Protein AF-A0A815PZ38-F1 (afdb_monomer_lite)

Foldseek 3Di:
DDLLVLLVQLLVCLVVVHDLVVSQVVQCVVPPPNGDDSVVSVVSSVVSVVPDDDSDDPDDDDDDPPQLDPVLLVLLVVVCVVPVPDDLVNVVVVDVDDSVSSVCSCCPVVVHDDDDDDDDPDDDDPVLVVVLVVLVVVVVVCVVVVVDDLLSLLLSCLVNVHDLVVSQVVQCVVQPPNGDDSVVSVVSSVVSVVPDPDPDDDDDPDDPPPQPDPVNLVVLVVVCVVPVPDDLVNVCVVRVDDSVNSVCSCCVVVVHDDDDDDDDPDDDDPVRVVVVVVVVVVVVVCPVVPVDDPVVDDDDDDDDDDDD

Radius of gyration: 54.09 Å; chains: 1; bounding box: 111×64×148 Å

Sequence (308 aa):
MSTENFRFYIKVRTALNIQARIIYDELYSVYGDQAPSLKAVERWSKLYREGREEIEDKTRPGRPITETTSENIEQIVLLINDNPYLTIEQLEDQTDLSHGIIHQIITDHLNLRKITARYVPKDLADFQRTERVRICKENLARFQQGTWRLCDIITVRTALNIQARIIHDELYSVYGDQAPSLRTVERWSKLFREGREKIEDKTRPGRPITETTSENIEQIGLLINDSPYLTIEQLEDQTDLSHGTIHRIITDHLNLRKITARYVTKDLTDFQRTERVRMCKEDLAKFQPGTWRLCDIITGEELWFFRG

Secondary structure (DSSP, 8-state):
--HHHHHHHHHHHHHTT--HHHHHHHHHHHHGGGSPPHHHHHHHHHHHHTT----SPPPPP----TT--HHHHHHHHHHHHH-TT--HHHHHHHSS--HHHHHHIIIIIS-----PPPP-S-PPPHHHHHHHHHHHHHHHHHHHTT---HHHHHHHHHHTT--HHHHHHHHHHHHGGGSPPHHHHHHHHHHHHTT----SPP----S--SS--HHHHHHHHHHHHH-TT--HHHHHHHH---HHHHHHIIIIIS-----PPPP-S----HHHHHHHHHHHHHHHHHHTTTSS-GGG------------

InterPro domains:
  IPR052709 Transposase-Methyltransferase Hybrid [PTHR46060] (154-306)

Structure (mmCIF, N/CA/C/O backbone):
data_AF-A0A815PZ38-F1
#
_entry.id   AF-A0A815PZ38-F1
#
loop_
_atom_site.group_PDB
_atom_site.id
_atom_site.type_symbol
_atom_site.label_atom_id
_atom_site.label_alt_id
_atom_site.label_comp_id
_atom_site.label_asym_id
_atom_site.label_entity_id
_atom_site.label_seq_id
_atom_site.pdbx_PDB_ins_code
_atom_site.Cartn_x
_atom_site.Cartn_y
_atom_site.Cartn_z
_atom_site.occupancy
_atom_site.B_iso_or_equiv
_atom_site.auth_seq_id
_atom_site.auth_comp_id
_atom_site.auth_asym_id
_atom_site.auth_atom_id
_atom_site.pdbx_PDB_model_num
ATOM 1 N N . MET A 1 1 ? 13.569 -0.790 -74.274 1.00 54.91 1 MET A N 1
ATOM 2 C CA . MET A 1 1 ? 13.056 -2.173 -74.119 1.00 54.91 1 MET A CA 1
ATOM 3 C C . MET A 1 1 ? 14.029 -2.949 -73.245 1.00 54.91 1 MET A C 1
ATOM 5 O O . MET A 1 1 ? 15.223 -2.760 -73.435 1.00 54.91 1 MET A O 1
ATOM 9 N N . SER A 1 2 ? 13.550 -3.761 -72.293 1.00 65.19 2 SER A N 1
ATOM 10 C CA . SER A 1 2 ? 14.433 -4.571 -71.433 1.00 65.19 2 SER A CA 1
ATOM 11 C C . SER A 1 2 ? 15.132 -5.658 -72.257 1.00 65.19 2 SER A C 1
ATOM 13 O O . SER A 1 2 ? 14.533 -6.238 -73.167 1.00 65.19 2 SER A O 1
ATOM 15 N N . THR A 1 3 ? 16.390 -5.952 -71.930 1.00 70.81 3 THR A N 1
ATOM 16 C CA . THR A 1 3 ? 17.161 -7.079 -72.481 1.00 70.81 3 THR A CA 1
ATOM 17 C C . THR A 1 3 ? 16.457 -8.423 -72.264 1.00 70.81 3 THR A C 1
ATOM 19 O O . THR A 1 3 ? 16.643 -9.349 -73.056 1.00 70.81 3 THR A O 1
ATOM 22 N N . GLU A 1 4 ? 15.592 -8.518 -71.256 1.00 75.56 4 GLU A N 1
ATOM 23 C CA . GLU A 1 4 ? 14.749 -9.681 -70.960 1.00 75.56 4 GLU A CA 1
ATOM 24 C C . GLU A 1 4 ? 13.725 -9.961 -72.067 1.00 75.56 4 GLU A C 1
ATOM 26 O O . GLU A 1 4 ? 13.503 -11.120 -72.416 1.00 75.56 4 GLU A O 1
ATOM 31 N N . ASN A 1 5 ? 13.174 -8.921 -72.707 1.00 84.00 5 ASN A N 1
ATOM 32 C CA . ASN A 1 5 ? 12.178 -9.088 -73.771 1.00 84.00 5 ASN A CA 1
ATOM 33 C C . ASN A 1 5 ? 12.788 -9.744 -75.016 1.00 84.00 5 ASN A C 1
ATOM 35 O O . ASN A 1 5 ? 12.172 -10.615 -75.631 1.00 84.00 5 ASN A O 1
ATOM 39 N N . PHE A 1 6 ? 14.025 -9.377 -75.367 1.00 88.50 6 PHE A N 1
ATOM 40 C CA . PHE A 1 6 ? 14.737 -10.029 -76.465 1.00 88.50 6 PHE A CA 1
ATOM 41 C C . PHE A 1 6 ? 15.062 -11.485 -76.136 1.00 88.50 6 PHE A C 1
ATOM 43 O O . PHE A 1 6 ? 14.899 -12.361 -76.981 1.00 88.50 6 PHE A O 1
ATOM 50 N N . ARG A 1 7 ? 15.475 -11.774 -74.898 1.00 88.00 7 ARG A N 1
ATOM 51 C CA . ARG A 1 7 ? 15.789 -13.139 -74.454 1.00 88.00 7 ARG A CA 1
ATOM 52 C C . ARG A 1 7 ? 14.558 -14.040 -74.430 1.00 88.00 7 ARG A C 1
ATOM 54 O O . ARG A 1 7 ? 14.683 -15.206 -74.802 1.00 88.00 7 ARG A O 1
ATOM 61 N N . PHE A 1 8 ? 13.395 -13.510 -74.052 1.00 88.25 8 PHE A N 1
ATOM 62 C CA . PHE A 1 8 ? 12.116 -14.215 -74.147 1.00 88.25 8 PHE A CA 1
ATOM 63 C C . PHE A 1 8 ? 11.757 -14.527 -75.603 1.00 88.25 8 PHE A C 1
ATOM 65 O O . PHE A 1 8 ? 11.457 -15.673 -75.932 1.00 88.25 8 PHE A O 1
ATOM 72 N N . TYR A 1 9 ? 11.865 -13.541 -76.498 1.00 89.31 9 TYR A N 1
ATOM 73 C CA . TYR A 1 9 ? 11.601 -13.746 -77.924 1.00 89.31 9 TYR A CA 1
ATOM 74 C C . TYR A 1 9 ? 12.519 -14.815 -78.533 1.00 89.31 9 TYR A C 1
ATOM 76 O O . TYR A 1 9 ? 12.050 -15.732 -79.208 1.00 89.31 9 TYR A O 1
ATOM 84 N N . ILE A 1 10 ? 13.820 -14.754 -78.226 1.00 89.50 10 ILE A N 1
ATOM 85 C CA . ILE A 1 10 ? 14.800 -15.759 -78.657 1.00 89.50 10 ILE A CA 1
ATOM 86 C C . ILE A 1 10 ? 14.427 -17.144 -78.112 1.00 89.50 10 ILE A C 1
ATOM 88 O O . ILE A 1 10 ? 14.517 -18.118 -78.857 1.00 89.50 10 ILE A O 1
ATOM 92 N N . LYS A 1 11 ? 13.963 -17.250 -76.857 1.00 88.94 11 LYS A N 1
ATOM 93 C CA . LYS A 1 11 ? 13.519 -18.519 -76.249 1.00 88.94 11 LYS A CA 1
ATOM 94 C C . LYS A 1 11 ? 12.362 -19.138 -77.031 1.00 88.94 11 LYS A C 1
ATOM 96 O O . LYS A 1 11 ? 12.457 -20.290 -77.447 1.00 88.94 11 LYS A O 1
ATOM 101 N N . VAL A 1 12 ? 11.308 -18.359 -77.282 1.00 88.50 12 VAL A N 1
ATOM 102 C CA . VAL A 1 12 ? 10.113 -18.817 -78.012 1.00 88.50 12 VAL A CA 1
ATOM 103 C C . VAL A 1 12 ? 10.475 -19.248 -79.434 1.00 88.50 12 VAL A C 1
ATOM 105 O O . VAL A 1 12 ? 10.102 -20.335 -79.867 1.00 88.50 12 VAL A O 1
ATOM 108 N N . ARG A 1 13 ? 11.254 -18.438 -80.157 1.00 89.44 13 ARG A N 1
ATOM 109 C CA . ARG A 1 13 ? 11.639 -18.735 -81.545 1.00 89.44 13 ARG A CA 1
ATOM 110 C C . ARG A 1 13 ? 12.601 -19.920 -81.661 1.00 89.44 13 ARG A C 1
ATOM 112 O O . ARG A 1 13 ? 12.486 -20.702 -82.601 1.00 89.44 13 ARG A O 1
ATOM 119 N N . THR A 1 14 ? 13.491 -20.098 -80.685 1.00 88.94 14 THR A N 1
ATOM 120 C CA . THR A 1 14 ? 14.368 -21.278 -80.606 1.00 88.94 14 THR A CA 1
ATOM 121 C C . THR A 1 14 ? 13.563 -22.553 -80.347 1.00 88.94 14 THR A C 1
ATOM 123 O O . THR A 1 14 ? 13.847 -23.573 -80.967 1.00 88.94 14 THR A O 1
ATOM 126 N N . ALA A 1 15 ? 12.531 -22.500 -79.494 1.00 87.81 15 ALA A N 1
ATOM 127 C CA . ALA A 1 15 ? 11.636 -23.637 -79.248 1.00 87.81 15 ALA A CA 1
ATOM 128 C C . ALA A 1 15 ? 10.831 -24.044 -80.499 1.00 87.81 15 ALA A C 1
ATOM 130 O O . ALA A 1 15 ? 10.508 -25.216 -80.672 1.00 87.81 15 ALA A O 1
ATOM 131 N N . LEU A 1 16 ? 10.568 -23.097 -81.406 1.00 88.69 16 LEU A N 1
ATOM 132 C CA . LEU A 1 16 ? 9.964 -23.345 -82.722 1.00 88.69 16 LEU A CA 1
ATOM 133 C C . LEU A 1 16 ? 10.971 -23.848 -83.779 1.00 88.69 16 LEU A C 1
ATOM 135 O O . LEU A 1 16 ? 10.632 -23.915 -84.958 1.00 88.69 16 LEU A O 1
ATOM 139 N N . ASN A 1 17 ? 12.202 -24.199 -83.385 1.00 87.19 17 ASN A N 1
ATOM 140 C CA . ASN A 1 17 ? 13.286 -24.663 -84.263 1.00 87.19 17 ASN A CA 1
ATOM 141 C C . ASN A 1 17 ? 13.695 -23.670 -85.369 1.00 87.19 17 ASN A C 1
ATOM 143 O O . ASN A 1 17 ? 14.235 -24.065 -86.404 1.00 87.19 17 ASN A O 1
ATOM 147 N N . ILE A 1 18 ? 13.484 -22.369 -85.153 1.00 90.38 18 ILE A N 1
ATOM 148 C CA . ILE A 1 18 ? 13.927 -21.328 -86.086 1.00 90.38 18 ILE A CA 1
ATOM 149 C C . ILE A 1 18 ? 15.435 -21.101 -85.914 1.00 90.38 18 ILE A C 1
ATOM 151 O O . ILE A 1 18 ? 15.966 -21.075 -84.801 1.00 90.38 18 ILE A O 1
ATOM 155 N N . GLN A 1 19 ? 16.150 -20.936 -87.029 1.00 89.94 19 GLN A N 1
ATOM 156 C CA . GLN A 1 19 ? 17.592 -20.697 -87.008 1.00 89.94 19 GLN A CA 1
ATOM 157 C C . GLN A 1 19 ? 17.927 -19.336 -86.382 1.00 89.94 19 GLN A C 1
ATOM 159 O O . GLN A 1 19 ? 17.303 -18.327 -86.699 1.00 89.94 19 GLN A O 1
ATOM 164 N N . ALA A 1 20 ? 18.981 -19.290 -85.559 1.00 89.25 20 ALA A N 1
ATOM 165 C CA . ALA A 1 20 ? 19.405 -18.083 -84.838 1.00 89.25 20 ALA A CA 1
ATOM 166 C C . ALA A 1 20 ? 19.656 -16.869 -85.753 1.00 89.25 20 ALA A C 1
ATOM 168 O O . ALA A 1 20 ? 19.418 -15.735 -85.345 1.00 89.25 20 ALA A O 1
ATOM 169 N N . ARG A 1 21 ? 20.084 -17.106 -87.001 1.00 90.62 21 ARG A N 1
ATOM 170 C CA . ARG A 1 21 ? 20.258 -16.052 -88.003 1.00 90.62 21 ARG A CA 1
ATOM 171 C C . ARG A 1 21 ? 18.937 -15.378 -88.375 1.00 90.62 21 ARG A C 1
ATOM 173 O O . ARG A 1 21 ? 18.871 -14.158 -88.371 1.00 90.62 21 ARG A O 1
ATOM 180 N N . ILE A 1 22 ? 17.893 -16.170 -88.612 1.00 89.88 22 ILE A N 1
ATOM 181 C CA . ILE A 1 22 ? 16.553 -15.673 -88.944 1.00 89.88 22 ILE A CA 1
ATOM 182 C C . ILE A 1 22 ? 15.980 -14.895 -87.756 1.00 89.88 22 ILE A C 1
ATOM 184 O O . ILE A 1 22 ? 15.453 -13.807 -87.937 1.00 89.88 22 ILE A O 1
ATOM 188 N N . ILE A 1 23 ? 16.164 -15.400 -86.532 1.00 90.25 23 ILE A N 1
ATOM 189 C CA . ILE A 1 23 ? 15.736 -14.708 -85.303 1.00 90.25 23 ILE A CA 1
ATOM 190 C C . ILE A 1 23 ? 16.426 -13.340 -85.175 1.00 90.25 23 ILE A C 1
ATOM 192 O O . ILE A 1 23 ? 15.791 -12.361 -84.791 1.00 90.25 23 ILE A O 1
ATOM 196 N N . TYR A 1 24 ? 17.722 -13.260 -85.491 1.00 92.25 24 TYR A N 1
ATOM 197 C CA . TYR A 1 24 ? 18.454 -11.994 -85.512 1.00 92.25 24 TYR A CA 1
ATOM 198 C C . TYR A 1 24 ? 17.920 -11.045 -86.587 1.00 92.25 24 TYR A C 1
ATOM 200 O O . TYR A 1 24 ? 17.685 -9.884 -86.274 1.00 92.25 24 TYR A O 1
ATOM 208 N N . ASP A 1 25 ? 17.690 -11.524 -87.811 1.00 89.19 25 ASP A N 1
ATOM 209 C CA . ASP A 1 25 ? 17.173 -10.694 -88.903 1.00 89.19 25 ASP A CA 1
ATOM 210 C C . ASP A 1 25 ? 15.748 -10.180 -88.580 1.00 89.19 25 ASP A C 1
ATOM 212 O O . ASP A 1 25 ? 15.459 -9.003 -88.794 1.00 89.19 25 ASP A O 1
ATOM 216 N N . GLU A 1 26 ? 14.886 -11.003 -87.962 1.00 90.62 26 GLU A N 1
ATOM 217 C CA . GLU A 1 26 ? 13.566 -10.593 -87.445 1.00 90.62 26 GLU A CA 1
ATOM 218 C C . GLU A 1 26 ? 13.700 -9.487 -86.388 1.00 90.62 26 GLU A C 1
ATOM 220 O O . GLU A 1 26 ? 13.054 -8.442 -86.490 1.00 90.62 26 GLU A O 1
ATOM 225 N N . LEU A 1 27 ? 14.576 -9.673 -85.397 1.00 89.31 27 LEU A N 1
ATOM 226 C CA . LEU A 1 27 ? 14.810 -8.677 -84.351 1.00 89.31 27 LEU A CA 1
ATOM 227 C C . LEU A 1 27 ? 15.437 -7.389 -84.905 1.00 89.31 27 LEU A C 1
ATOM 229 O O . LEU A 1 27 ? 15.038 -6.299 -84.505 1.00 89.31 27 LEU A O 1
ATOM 233 N N . TYR A 1 28 ? 16.384 -7.488 -85.835 1.00 91.50 28 TYR A N 1
ATOM 234 C CA . TYR A 1 28 ? 17.050 -6.335 -86.438 1.00 91.50 28 TYR A CA 1
ATOM 235 C C . TYR A 1 28 ? 16.102 -5.550 -87.352 1.00 91.50 28 TYR A C 1
ATOM 237 O O . TYR A 1 28 ? 16.113 -4.324 -87.326 1.00 91.50 28 TYR A O 1
ATOM 245 N N . SER A 1 29 ? 15.215 -6.230 -88.087 1.00 90.38 29 SER A N 1
ATOM 246 C CA . SER A 1 29 ? 14.218 -5.572 -88.944 1.00 90.38 29 SER A CA 1
ATOM 247 C C . SER A 1 29 ? 13.236 -4.687 -88.167 1.00 90.38 29 SER A C 1
ATOM 249 O O . SER A 1 29 ? 12.791 -3.665 -88.683 1.00 90.38 29 SER A O 1
ATOM 251 N N . VAL A 1 30 ? 12.925 -5.056 -86.920 1.00 88.50 30 VAL A N 1
ATOM 252 C CA . VAL A 1 30 ? 11.983 -4.324 -86.060 1.00 88.50 30 VAL A CA 1
ATOM 253 C C . VAL A 1 30 ? 12.698 -3.303 -85.170 1.00 88.50 30 VAL A C 1
ATOM 255 O O . VAL A 1 30 ? 12.171 -2.216 -84.946 1.00 88.50 30 VAL A O 1
ATOM 258 N N . TYR A 1 31 ? 13.881 -3.638 -84.645 1.00 86.69 31 TYR A N 1
ATOM 259 C CA . TYR A 1 31 ? 14.541 -2.862 -83.585 1.00 86.69 31 TYR A CA 1
ATOM 260 C C . TYR A 1 31 ? 15.866 -2.201 -83.997 1.00 86.69 31 TYR A C 1
ATOM 262 O O . TYR A 1 31 ? 16.425 -1.439 -83.204 1.00 86.69 31 TYR A O 1
ATOM 270 N N . GLY A 1 32 ? 16.370 -2.457 -85.207 1.00 87.94 32 GLY A N 1
ATOM 271 C CA . GLY A 1 32 ? 17.604 -1.869 -85.735 1.00 87.94 32 GLY A CA 1
ATOM 272 C C . GLY A 1 32 ? 18.783 -2.019 -84.773 1.00 87.94 32 GLY A C 1
ATOM 273 O O . GLY A 1 32 ? 19.039 -3.099 -84.241 1.00 87.94 32 GLY A O 1
ATOM 274 N N . ASP A 1 33 ? 19.465 -0.912 -84.485 1.00 86.62 33 ASP A N 1
ATOM 275 C CA . ASP A 1 33 ? 20.659 -0.883 -83.626 1.00 86.62 33 ASP A CA 1
ATOM 276 C C . ASP A 1 33 ? 20.392 -1.224 -82.150 1.00 86.62 33 ASP A C 1
ATOM 278 O O . ASP A 1 33 ? 21.328 -1.450 -81.385 1.00 86.62 33 ASP A O 1
ATOM 282 N N . GLN A 1 34 ? 19.123 -1.280 -81.732 1.00 87.12 34 GLN A N 1
ATOM 283 C CA . GLN A 1 34 ? 18.737 -1.736 -80.393 1.00 87.12 34 GLN A CA 1
ATOM 284 C C . GLN A 1 34 ? 18.586 -3.262 -80.309 1.00 87.12 34 GLN A C 1
ATOM 286 O O . GLN A 1 34 ? 18.392 -3.798 -79.216 1.00 87.12 34 GLN A O 1
ATOM 291 N N . ALA A 1 35 ? 18.654 -3.974 -81.439 1.00 86.75 35 ALA A N 1
ATOM 292 C CA . ALA A 1 35 ? 18.593 -5.426 -81.461 1.00 86.75 35 ALA A CA 1
ATOM 293 C C . ALA A 1 35 ? 19.871 -6.050 -80.859 1.00 86.75 35 ALA A C 1
ATOM 295 O O . ALA A 1 35 ? 20.972 -5.510 -81.002 1.00 86.75 35 ALA A O 1
ATOM 296 N N . PRO A 1 36 ? 19.768 -7.224 -80.209 1.00 88.50 36 PRO A N 1
ATOM 297 C CA . PRO A 1 36 ? 20.945 -7.946 -79.750 1.00 88.50 36 PRO A CA 1
ATOM 298 C C . PRO A 1 36 ? 21.837 -8.335 -80.930 1.00 88.50 36 PRO A C 1
ATOM 300 O O . PRO A 1 36 ? 21.353 -8.687 -82.004 1.00 88.50 36 PRO A O 1
ATOM 303 N N . SER A 1 37 ? 23.152 -8.352 -80.710 1.00 91.94 37 SER A N 1
ATOM 304 C CA . SER A 1 37 ? 24.088 -8.827 -81.729 1.00 91.94 37 SER A CA 1
ATOM 305 C C . SER A 1 37 ? 23.810 -10.286 -82.104 1.00 91.94 37 SER A C 1
ATOM 307 O O . SER A 1 37 ? 23.405 -11.090 -81.260 1.00 91.94 37 SER A O 1
ATOM 309 N N . LEU A 1 38 ? 24.097 -10.660 -83.354 1.00 91.12 38 LEU A N 1
ATOM 310 C CA . LEU A 1 38 ? 23.941 -12.038 -83.832 1.00 91.12 38 LEU A CA 1
ATOM 311 C C . LEU A 1 38 ? 24.626 -13.054 -82.900 1.00 91.12 38 LEU A C 1
ATOM 313 O O . LEU A 1 38 ? 24.023 -14.057 -82.533 1.00 91.12 38 LEU A O 1
ATOM 317 N N . LYS A 1 39 ? 25.835 -12.739 -82.410 1.00 92.56 39 LYS A N 1
ATOM 318 C CA . LYS A 1 39 ? 26.559 -13.578 -81.436 1.00 92.56 39 LYS A CA 1
ATOM 319 C C . LYS A 1 39 ? 25.793 -13.771 -80.124 1.00 92.56 39 LYS A C 1
ATOM 321 O O . LYS A 1 39 ? 25.857 -14.844 -79.525 1.00 92.56 39 LYS A O 1
ATOM 326 N N . ALA A 1 40 ? 25.086 -12.745 -79.647 1.00 89.44 40 ALA A N 1
ATOM 327 C CA . ALA A 1 40 ? 24.241 -12.865 -78.464 1.00 89.44 40 ALA A CA 1
ATOM 328 C C . ALA A 1 40 ? 23.028 -13.765 -78.749 1.00 89.44 40 ALA A C 1
ATOM 330 O O . ALA A 1 40 ? 22.751 -14.660 -77.951 1.00 89.44 40 ALA A O 1
ATOM 331 N N . VAL A 1 41 ? 22.358 -13.588 -79.894 1.00 89.88 41 VAL A N 1
ATOM 332 C CA . VAL A 1 41 ? 21.224 -14.432 -80.317 1.00 89.88 41 VAL A CA 1
ATOM 333 C C . VAL A 1 41 ? 21.643 -15.898 -80.446 1.00 89.88 41 VAL A C 1
ATOM 335 O O . VAL A 1 41 ? 20.963 -16.778 -79.919 1.00 89.88 41 VAL A O 1
ATOM 338 N N . GLU A 1 42 ? 22.791 -16.175 -81.063 1.00 92.69 42 GLU A N 1
ATOM 339 C CA . GLU A 1 42 ? 23.359 -17.522 -81.190 1.00 92.69 42 GLU A CA 1
ATOM 340 C C . GLU A 1 42 ? 23.692 -18.142 -79.831 1.00 92.69 42 GLU A C 1
ATOM 342 O O . GLU A 1 42 ? 23.310 -19.285 -79.569 1.00 92.69 42 GLU A O 1
ATOM 347 N N . ARG A 1 43 ? 24.351 -17.385 -78.940 1.00 91.50 43 ARG A N 1
ATOM 348 C CA . ARG A 1 43 ? 24.681 -17.841 -77.582 1.00 91.50 43 ARG A CA 1
ATOM 349 C C . ARG A 1 43 ? 23.424 -18.220 -76.801 1.00 91.50 43 ARG A C 1
ATOM 351 O O . ARG A 1 43 ? 23.394 -19.286 -76.195 1.00 91.50 43 ARG A O 1
ATOM 358 N N . TRP A 1 44 ? 22.393 -17.378 -76.821 1.00 89.94 44 TRP A N 1
ATOM 359 C CA . TRP A 1 44 ? 21.134 -17.651 -76.122 1.00 89.94 44 TRP A CA 1
ATOM 360 C C . TRP A 1 44 ? 20.357 -18.810 -76.751 1.00 89.94 44 TRP A C 1
ATOM 362 O O . TRP A 1 44 ? 19.916 -19.700 -76.030 1.00 89.94 44 TRP A O 1
ATOM 372 N N . SER A 1 45 ? 20.280 -18.877 -78.082 1.00 89.75 45 SER A N 1
ATOM 373 C CA . SER A 1 45 ? 19.643 -19.996 -78.793 1.00 89.75 45 SER A CA 1
ATOM 374 C C . SER A 1 45 ? 20.338 -21.334 -78.512 1.00 89.75 45 SER A C 1
ATOM 376 O O . SER A 1 45 ? 19.685 -22.375 -78.460 1.00 89.75 45 SER A O 1
ATOM 378 N N . LYS A 1 46 ? 21.667 -21.327 -78.333 1.00 92.19 46 LYS A N 1
ATOM 379 C CA . LYS A 1 46 ? 22.436 -22.507 -77.915 1.00 92.19 46 LYS A CA 1
ATOM 380 C C . LYS A 1 46 ? 22.083 -22.915 -76.483 1.00 92.19 46 LYS A C 1
ATOM 382 O O . LYS A 1 46 ? 21.713 -24.062 -76.273 1.00 92.19 46 LYS A O 1
ATOM 387 N N . LEU A 1 47 ? 22.115 -21.972 -75.537 1.00 89.12 47 LEU A N 1
ATOM 388 C CA . LEU A 1 47 ? 21.770 -22.230 -74.133 1.00 89.12 47 LEU A CA 1
ATOM 389 C C . LEU A 1 47 ? 20.347 -22.789 -73.966 1.00 89.12 47 LEU A C 1
ATOM 391 O O . LEU A 1 47 ? 20.134 -23.679 -73.148 1.00 89.12 47 LEU A O 1
ATOM 395 N N . TYR A 1 48 ? 19.378 -22.298 -74.743 1.00 90.25 48 TYR A N 1
ATOM 396 C CA . TYR A 1 48 ? 18.002 -22.801 -74.705 1.00 90.25 48 TYR A CA 1
ATOM 397 C C . TYR A 1 48 ? 17.858 -24.195 -75.327 1.00 90.25 48 TYR A C 1
ATOM 399 O O . TYR A 1 48 ? 17.121 -25.020 -74.794 1.00 90.25 48 TYR A O 1
ATOM 407 N N . ARG A 1 49 ? 18.605 -24.505 -76.397 1.00 87.56 49 ARG A N 1
ATOM 408 C CA . ARG A 1 49 ? 18.690 -25.877 -76.934 1.00 87.56 49 ARG A CA 1
ATOM 409 C C . ARG A 1 49 ? 19.339 -26.855 -75.955 1.00 87.56 49 ARG A C 1
ATOM 411 O O . ARG A 1 49 ? 18.966 -28.018 -75.930 1.00 87.56 49 ARG A O 1
ATOM 418 N N . GLU A 1 50 ? 20.273 -26.375 -75.140 1.00 89.12 50 GLU A N 1
ATOM 419 C CA . GLU A 1 50 ? 20.920 -27.134 -74.061 1.00 89.12 50 GLU A CA 1
ATOM 420 C C . GLU A 1 50 ? 20.045 -27.246 -72.791 1.00 89.12 50 GLU A C 1
ATOM 422 O O . GLU A 1 50 ? 20.510 -27.744 -71.769 1.00 89.12 50 GLU A O 1
ATOM 427 N N . GLY A 1 51 ? 18.776 -26.812 -72.844 1.00 84.00 51 GLY A N 1
ATOM 428 C CA . GLY A 1 51 ? 17.787 -27.031 -71.782 1.00 84.00 51 GLY A CA 1
ATOM 429 C C . GLY A 1 51 ? 17.694 -25.923 -70.731 1.00 84.00 51 GLY A C 1
ATOM 430 O O . GLY A 1 51 ? 17.076 -26.119 -69.688 1.00 84.00 51 GLY A O 1
ATOM 431 N N . ARG A 1 52 ? 18.291 -24.747 -70.959 1.00 82.19 52 ARG A N 1
ATOM 432 C CA . ARG A 1 52 ? 18.116 -23.605 -70.050 1.00 82.19 52 ARG A CA 1
ATOM 433 C C . ARG A 1 52 ? 16.695 -23.037 -70.146 1.00 82.19 52 ARG A C 1
ATOM 435 O O . ARG A 1 52 ? 16.224 -22.755 -71.241 1.00 82.19 52 ARG A O 1
ATOM 442 N N . GLU A 1 53 ? 16.049 -22.754 -69.015 1.00 79.12 53 GLU A N 1
ATOM 443 C CA . GLU A 1 53 ? 14.716 -22.123 -69.004 1.00 79.12 53 GLU A CA 1
ATOM 444 C C . GLU A 1 53 ? 14.705 -20.666 -68.516 1.00 79.12 53 GLU A C 1
ATOM 446 O O . GLU A 1 53 ? 13.798 -19.906 -68.860 1.00 79.12 53 GLU A O 1
ATOM 451 N N . GLU A 1 54 ? 15.717 -20.252 -67.761 1.00 82.94 54 GLU A N 1
ATOM 452 C CA . GLU A 1 54 ? 15.825 -18.904 -67.195 1.00 82.94 54 GLU A CA 1
ATOM 453 C C . GLU A 1 54 ? 16.138 -17.841 -68.259 1.00 82.94 54 GLU A C 1
ATOM 455 O O . GLU A 1 54 ? 17.025 -18.019 -69.101 1.00 82.94 54 GLU A O 1
ATOM 460 N N . ILE A 1 55 ? 15.448 -16.702 -68.167 1.00 79.62 55 ILE A N 1
ATOM 461 C CA . ILE A 1 55 ? 15.625 -15.526 -69.038 1.00 79.62 55 ILE A CA 1
ATOM 462 C C . ILE A 1 55 ? 16.648 -14.542 -68.427 1.00 79.62 55 ILE A C 1
ATOM 464 O O . ILE A 1 55 ? 17.326 -13.799 -69.143 1.00 79.62 55 ILE A O 1
ATOM 468 N N . GLU A 1 56 ? 16.813 -14.565 -67.105 1.00 78.00 56 GLU A N 1
ATOM 469 C CA . GLU A 1 56 ? 17.738 -13.705 -66.358 1.00 78.00 56 GLU A CA 1
ATOM 470 C C . GLU A 1 56 ? 19.198 -14.172 -66.484 1.00 78.00 56 GLU A C 1
ATOM 472 O O . GLU A 1 56 ? 19.480 -15.256 -66.992 1.00 78.00 56 GLU A O 1
ATOM 477 N N . ASP A 1 57 ? 20.171 -13.347 -66.094 1.00 73.00 57 ASP A N 1
ATOM 478 C CA . ASP A 1 57 ? 21.568 -13.794 -65.996 1.00 73.00 57 ASP A CA 1
ATOM 479 C C . ASP A 1 57 ? 21.750 -14.651 -64.739 1.00 73.00 57 ASP A C 1
ATOM 481 O O . ASP A 1 57 ? 21.281 -14.284 -63.668 1.00 73.00 57 ASP A O 1
ATOM 485 N N . LYS A 1 58 ? 22.479 -15.773 -64.842 1.00 71.12 58 LYS A N 1
ATOM 486 C CA . LYS A 1 58 ? 22.896 -16.508 -63.639 1.00 71.12 58 LYS A CA 1
ATOM 487 C C . LYS A 1 58 ? 23.765 -15.603 -62.771 1.00 71.12 58 LYS A C 1
ATOM 489 O O . LYS A 1 58 ? 24.624 -14.892 -63.306 1.00 71.12 58 LYS A O 1
ATOM 494 N N . THR A 1 59 ? 23.590 -15.697 -61.453 1.00 71.56 59 THR A N 1
ATOM 495 C CA . THR A 1 59 ? 24.463 -15.044 -60.476 1.00 71.56 59 THR A CA 1
ATOM 496 C C . THR A 1 59 ? 25.908 -15.369 -60.820 1.00 71.56 59 THR A C 1
ATOM 498 O O . THR A 1 59 ? 26.312 -16.533 -60.858 1.00 71.56 59 THR A O 1
ATOM 501 N N . ARG A 1 60 ? 26.685 -14.337 -61.148 1.00 66.81 60 ARG A N 1
ATOM 502 C CA . ARG A 1 60 ? 28.107 -14.517 -61.425 1.00 66.81 60 ARG A CA 1
ATOM 503 C C . ARG A 1 60 ? 28.797 -14.734 -60.080 1.00 66.81 60 ARG A C 1
ATOM 505 O O . ARG A 1 60 ? 28.584 -13.909 -59.191 1.00 66.81 60 ARG A O 1
ATOM 512 N N . PRO A 1 61 ? 29.605 -15.793 -59.905 1.00 55.56 61 PRO A N 1
ATOM 513 C CA . PRO A 1 61 ? 30.440 -15.885 -58.720 1.00 55.56 61 PRO A CA 1
ATOM 514 C C . PRO A 1 61 ? 31.359 -14.659 -58.704 1.00 55.56 61 PRO A C 1
ATOM 516 O O . PRO A 1 61 ? 32.033 -14.364 -59.695 1.00 55.56 61 PRO A O 1
ATOM 519 N N . GLY A 1 62 ? 31.305 -13.898 -57.611 1.00 58.38 62 GLY A N 1
ATOM 520 C CA . GLY A 1 62 ? 32.201 -12.771 -57.385 1.00 58.38 62 GLY A CA 1
ATOM 521 C C . GLY A 1 62 ? 33.651 -13.230 -57.215 1.00 58.38 62 GLY A C 1
ATOM 522 O O . GLY A 1 62 ? 33.964 -14.421 -57.247 1.00 58.38 62 GLY A O 1
ATOM 523 N N . ARG A 1 63 ? 34.556 -12.269 -57.014 1.00 55.59 63 ARG A N 1
ATOM 524 C CA . ARG A 1 63 ? 35.935 -12.568 -56.611 1.00 55.59 63 ARG A CA 1
ATOM 525 C C . ARG A 1 63 ? 35.905 -13.339 -55.278 1.00 55.59 63 ARG A C 1
ATOM 527 O O . ARG A 1 63 ? 35.198 -12.888 -54.379 1.00 55.59 63 ARG A O 1
ATOM 534 N N . PRO A 1 64 ? 36.637 -14.456 -55.119 1.00 53.41 64 PRO A N 1
ATOM 535 C CA . PRO A 1 64 ? 36.714 -15.134 -53.829 1.00 53.41 64 PRO A CA 1
ATOM 536 C C . PRO A 1 64 ? 37.374 -14.199 -52.808 1.00 53.41 64 PRO A C 1
ATOM 538 O O . PRO A 1 64 ? 38.490 -13.730 -53.032 1.00 53.41 64 PRO A O 1
ATOM 541 N N . ILE A 1 65 ? 36.662 -13.893 -51.721 1.00 54.69 65 ILE A N 1
ATOM 542 C CA . ILE A 1 65 ? 37.183 -13.127 -50.584 1.00 54.69 65 ILE A CA 1
ATOM 543 C C . ILE A 1 65 ? 37.860 -14.144 -49.664 1.00 54.69 65 ILE A C 1
ATOM 545 O O . ILE A 1 65 ? 37.194 -14.915 -48.983 1.00 54.69 65 ILE A O 1
ATOM 549 N N . THR A 1 66 ? 39.187 -14.203 -49.711 1.00 57.53 66 THR A N 1
ATOM 550 C CA . THR A 1 66 ? 40.011 -15.192 -48.994 1.00 57.53 66 THR A CA 1
ATOM 551 C C . THR A 1 66 ? 40.200 -14.899 -47.502 1.00 57.53 66 THR A C 1
ATOM 553 O O . THR A 1 66 ? 40.807 -15.711 -46.818 1.00 57.53 66 THR A O 1
ATOM 556 N N . GLU A 1 67 ? 39.691 -13.775 -46.989 1.00 58.62 67 GLU A N 1
ATOM 557 C CA . GLU A 1 67 ? 39.956 -13.298 -45.617 1.00 58.62 67 GLU A CA 1
ATOM 558 C C . GLU A 1 67 ? 38.742 -13.384 -44.671 1.00 58.62 67 GLU A C 1
ATOM 560 O O . GLU A 1 67 ? 38.875 -13.129 -43.477 1.00 58.62 67 GLU A O 1
ATOM 565 N N . THR A 1 68 ? 37.560 -13.788 -45.153 1.00 65.44 68 THR A N 1
ATOM 566 C CA . THR A 1 68 ? 36.352 -13.965 -44.317 1.00 65.44 68 THR A CA 1
ATOM 567 C C . THR A 1 68 ? 36.152 -15.430 -43.925 1.00 65.44 68 THR A C 1
ATOM 569 O O . THR A 1 68 ? 35.116 -16.038 -44.196 1.00 65.44 68 THR A O 1
ATOM 572 N N . THR A 1 69 ? 37.182 -16.031 -43.334 1.00 80.00 69 THR A N 1
ATOM 573 C CA . THR A 1 69 ? 37.123 -17.396 -42.798 1.00 80.00 69 THR A CA 1
ATOM 574 C C . THR A 1 69 ? 36.325 -17.425 -41.491 1.00 80.00 69 THR A C 1
ATOM 576 O O . THR A 1 69 ? 36.227 -16.419 -40.785 1.00 80.00 69 THR A O 1
ATOM 579 N N . SER A 1 70 ? 35.759 -18.582 -41.150 1.00 81.00 70 SER A N 1
ATOM 580 C CA . SER A 1 70 ? 35.010 -18.819 -39.907 1.00 81.00 70 SER A CA 1
ATOM 581 C C . SER A 1 70 ? 35.776 -18.401 -38.649 1.00 81.00 70 SER A C 1
ATOM 583 O O . SER A 1 70 ? 35.194 -17.826 -37.734 1.00 81.00 70 SER A O 1
ATOM 585 N N . GLU A 1 71 ? 37.085 -18.627 -38.640 1.00 85.31 71 GLU A N 1
ATOM 586 C CA . GLU A 1 71 ? 38.005 -18.329 -37.545 1.00 85.31 71 GLU A CA 1
ATOM 587 C C . GLU A 1 71 ? 38.137 -16.816 -37.323 1.00 85.31 71 GLU A C 1
ATOM 589 O O . GLU A 1 71 ? 38.076 -16.341 -36.192 1.00 85.31 71 GLU A O 1
ATOM 594 N N . ASN A 1 72 ? 38.229 -16.044 -38.409 1.00 85.38 72 ASN A N 1
ATOM 595 C CA . ASN A 1 72 ? 38.311 -14.583 -38.359 1.00 85.38 72 ASN A CA 1
ATOM 596 C C . ASN A 1 72 ? 36.992 -13.970 -37.864 1.00 85.38 72 ASN A C 1
ATOM 598 O O . ASN A 1 72 ? 36.994 -12.991 -37.120 1.00 85.38 72 ASN A O 1
ATOM 602 N N . ILE A 1 73 ? 35.855 -14.568 -38.240 1.00 86.62 73 ILE A N 1
ATOM 603 C CA . ILE A 1 73 ? 34.539 -14.162 -37.728 1.00 86.62 73 ILE A CA 1
ATOM 604 C C . ILE A 1 73 ? 34.460 -14.422 -36.220 1.00 86.62 73 ILE A C 1
ATOM 606 O O . ILE A 1 73 ? 34.042 -13.539 -35.473 1.00 86.62 73 ILE A O 1
ATOM 610 N N . GLU A 1 74 ? 34.879 -15.601 -35.762 1.00 89.62 74 GLU A N 1
ATOM 611 C CA . GLU A 1 74 ? 34.870 -15.956 -34.340 1.00 89.62 74 GLU A CA 1
ATOM 612 C C . GLU A 1 74 ? 35.793 -15.049 -33.517 1.00 89.62 74 GLU A C 1
ATOM 614 O O . GLU A 1 74 ? 35.390 -14.559 -32.461 1.00 89.62 74 GLU A O 1
ATOM 619 N N . GLN A 1 75 ? 36.983 -14.734 -34.033 1.00 89.75 75 GLN A N 1
ATOM 620 C CA . GLN A 1 75 ? 37.908 -13.797 -33.399 1.00 89.75 75 GLN A CA 1
ATOM 621 C C . GLN A 1 75 ? 37.265 -12.416 -33.194 1.00 89.75 75 GLN A C 1
ATOM 623 O O . GLN A 1 75 ? 37.312 -11.872 -32.090 1.00 89.75 75 GLN A O 1
ATOM 628 N N . ILE A 1 76 ? 36.595 -11.875 -34.215 1.00 89.75 76 ILE A N 1
ATOM 629 C CA . ILE A 1 76 ? 35.883 -10.592 -34.111 1.00 89.75 76 ILE A CA 1
ATOM 630 C C . ILE A 1 76 ? 34.704 -10.675 -33.128 1.00 89.75 76 ILE A C 1
ATOM 632 O O . ILE A 1 76 ? 34.486 -9.743 -32.353 1.00 89.75 76 ILE A O 1
ATOM 636 N N . VAL A 1 77 ? 33.965 -11.790 -33.094 1.00 91.12 77 VAL A N 1
ATOM 637 C CA . VAL A 1 77 ? 32.870 -12.003 -32.127 1.00 91.12 77 VAL A CA 1
ATOM 638 C C . VAL A 1 77 ? 33.381 -11.990 -30.688 1.00 91.12 77 VAL A C 1
ATOM 640 O O . VAL A 1 77 ? 32.756 -11.370 -29.825 1.00 91.12 77 VAL A O 1
ATOM 643 N N . LEU A 1 78 ? 34.507 -12.651 -30.417 1.00 93.00 78 LEU A N 1
ATOM 644 C CA . LEU A 1 78 ? 35.102 -12.693 -29.082 1.00 93.00 78 LEU A CA 1
ATOM 645 C C . LEU A 1 78 ? 35.515 -11.295 -28.609 1.00 93.00 78 LEU A C 1
ATOM 647 O O . LEU A 1 78 ? 35.157 -10.908 -27.497 1.00 93.00 78 LEU A O 1
ATOM 651 N N . LEU A 1 79 ? 36.179 -10.515 -29.467 1.00 92.69 79 LEU A N 1
ATOM 652 C CA . LEU A 1 79 ? 36.601 -9.149 -29.139 1.00 92.69 79 LEU A CA 1
ATOM 653 C C . LEU A 1 79 ? 35.409 -8.217 -28.868 1.00 92.69 79 LEU A C 1
ATOM 655 O O . LEU A 1 79 ? 35.420 -7.460 -27.897 1.00 92.69 79 LEU A O 1
ATOM 659 N N . ILE A 1 80 ? 34.347 -8.303 -29.676 1.00 90.75 80 ILE A N 1
ATOM 660 C CA . ILE A 1 80 ? 33.136 -7.484 -29.495 1.00 90.75 80 ILE A CA 1
ATOM 661 C C . ILE A 1 80 ? 32.379 -7.861 -28.212 1.00 90.75 80 ILE A C 1
ATOM 663 O O . ILE A 1 80 ? 31.832 -6.981 -27.545 1.00 90.75 80 ILE A O 1
ATOM 667 N N . ASN A 1 81 ? 32.327 -9.148 -27.857 1.00 91.31 81 ASN A N 1
ATOM 668 C CA . ASN A 1 81 ? 31.657 -9.605 -26.637 1.00 91.31 81 ASN A CA 1
ATOM 669 C C . ASN A 1 81 ? 32.401 -9.191 -25.362 1.00 91.31 81 ASN A C 1
ATOM 671 O O . ASN A 1 81 ? 31.749 -8.919 -24.354 1.00 91.31 81 ASN A O 1
ATOM 675 N N . ASP A 1 82 ? 33.735 -9.143 -25.402 1.00 92.62 82 ASP A N 1
ATOM 676 C CA . ASP A 1 82 ? 34.550 -8.666 -24.282 1.00 92.62 82 ASP A CA 1
ATOM 677 C C . ASP A 1 82 ? 34.403 -7.150 -24.095 1.00 92.62 82 ASP A C 1
ATOM 679 O O . ASP A 1 82 ? 34.123 -6.666 -22.994 1.00 92.62 82 ASP A O 1
ATOM 683 N N . ASN A 1 83 ? 34.495 -6.389 -25.190 1.00 89.88 83 ASN A N 1
ATOM 684 C CA . ASN A 1 83 ? 34.304 -4.947 -25.164 1.00 89.88 83 ASN A CA 1
ATOM 685 C C . ASN A 1 83 ? 33.496 -4.443 -26.378 1.00 89.88 83 ASN A C 1
ATOM 687 O O . ASN A 1 83 ? 34.054 -4.203 -27.453 1.00 89.88 83 ASN A O 1
ATOM 691 N N . PRO A 1 84 ? 32.195 -4.144 -26.204 1.00 87.00 84 PRO A N 1
ATOM 692 C CA . PRO A 1 84 ? 31.335 -3.691 -27.297 1.00 87.00 84 PRO A CA 1
ATOM 693 C C . PRO A 1 84 ? 31.612 -2.246 -27.752 1.00 87.00 84 PRO A C 1
ATOM 695 O O . PRO A 1 84 ? 30.945 -1.756 -28.664 1.00 87.00 84 PRO A O 1
ATOM 698 N N . TYR A 1 85 ? 32.555 -1.540 -27.116 1.00 86.31 85 TYR A N 1
ATOM 699 C CA . TYR A 1 85 ? 32.924 -0.160 -27.450 1.00 86.31 85 TYR A CA 1
ATOM 700 C C . TYR A 1 85 ? 34.162 -0.047 -28.347 1.00 86.31 85 TYR A C 1
ATOM 702 O O . TYR A 1 85 ? 34.557 1.077 -28.665 1.00 86.31 85 TYR A O 1
ATOM 710 N N . LEU A 1 86 ? 34.769 -1.169 -28.748 1.00 89.00 86 LEU A N 1
ATOM 711 C CA . LEU A 1 86 ? 35.945 -1.163 -29.618 1.00 89.00 86 LEU A CA 1
ATOM 712 C C . LEU A 1 86 ? 35.653 -0.470 -30.956 1.00 89.00 86 LEU A C 1
ATOM 714 O O . LEU A 1 86 ? 34.589 -0.642 -31.562 1.00 89.00 86 LEU A O 1
ATOM 718 N N . THR A 1 87 ? 36.605 0.340 -31.414 1.00 88.50 87 THR A N 1
ATOM 719 C CA . THR A 1 87 ? 36.572 0.910 -32.765 1.00 88.50 87 THR A CA 1
ATOM 720 C C . THR A 1 87 ? 37.054 -0.115 -33.786 1.00 88.50 87 THR A C 1
ATOM 722 O O . THR A 1 87 ? 37.733 -1.076 -33.438 1.00 88.50 87 THR A O 1
ATOM 725 N N . ILE A 1 88 ? 36.720 0.094 -35.064 1.00 87.75 88 ILE A N 1
ATOM 726 C CA . ILE A 1 88 ? 37.235 -0.766 -36.140 1.00 87.75 88 ILE A CA 1
ATOM 727 C C . ILE A 1 88 ? 38.768 -0.707 -36.165 1.00 87.75 88 ILE A C 1
ATOM 729 O O . ILE A 1 88 ? 39.388 -1.755 -36.198 1.00 87.75 88 ILE A O 1
ATOM 733 N N . GLU A 1 89 ? 39.364 0.478 -36.004 1.00 88.75 89 GLU A N 1
ATOM 734 C CA . GLU A 1 89 ? 40.823 0.655 -35.896 1.00 88.75 89 GLU A CA 1
ATOM 735 C C . GLU A 1 89 ? 41.436 -0.178 -34.753 1.00 88.75 89 GLU A C 1
ATOM 737 O O . GLU A 1 89 ? 42.442 -0.849 -34.935 1.00 88.75 89 GLU A O 1
ATOM 742 N N . GLN A 1 90 ? 40.797 -0.219 -33.579 1.00 89.81 90 GLN A N 1
ATOM 743 C CA . GLN A 1 90 ? 41.273 -1.044 -32.460 1.00 89.81 90 GLN A CA 1
ATOM 744 C C . GLN A 1 90 ? 41.126 -2.546 -32.721 1.00 89.81 90 GLN A C 1
ATOM 746 O O . GLN A 1 90 ? 41.882 -3.339 -32.164 1.00 89.81 90 GLN A O 1
ATOM 751 N N . LEU A 1 91 ? 40.145 -2.946 -33.534 1.00 89.00 91 LEU A N 1
ATOM 752 C CA . LEU A 1 91 ? 40.011 -4.325 -33.992 1.00 89.00 91 LEU A CA 1
ATOM 753 C C . LEU A 1 91 ? 41.086 -4.657 -35.036 1.00 89.00 91 LEU A C 1
ATOM 755 O O . LEU A 1 91 ? 41.597 -5.770 -35.013 1.00 89.00 91 LEU A O 1
ATOM 759 N N . GLU A 1 92 ? 41.478 -3.714 -35.896 1.00 90.69 92 GLU A N 1
ATOM 760 C CA . GLU A 1 92 ? 42.624 -3.868 -36.811 1.00 90.69 92 GLU A CA 1
ATOM 761 C C . GLU A 1 92 ? 43.950 -3.988 -36.052 1.00 90.69 92 GLU A C 1
ATOM 763 O O . GLU A 1 92 ? 44.810 -4.766 -36.432 1.00 90.69 92 GLU A O 1
ATOM 768 N N . ASP A 1 93 ? 44.126 -3.277 -34.940 1.00 89.44 93 ASP A N 1
ATOM 769 C CA . ASP A 1 93 ? 45.347 -3.413 -34.134 1.00 89.44 93 ASP A CA 1
ATOM 770 C C . ASP A 1 93 ? 45.440 -4.785 -33.432 1.00 89.44 93 ASP A C 1
ATOM 772 O O . ASP A 1 93 ? 46.529 -5.249 -33.088 1.00 89.44 93 ASP A O 1
ATOM 776 N N . GLN A 1 94 ? 44.295 -5.427 -33.178 1.00 87.75 94 GLN A N 1
ATOM 777 C CA . GLN A 1 94 ? 44.189 -6.705 -32.459 1.00 87.75 94 GLN A CA 1
ATOM 778 C C . GLN A 1 94 ? 44.008 -7.916 -33.383 1.00 87.75 94 GLN A C 1
ATOM 780 O O . GLN A 1 94 ? 44.056 -9.059 -32.919 1.00 87.75 94 GLN A O 1
ATOM 785 N N . THR A 1 95 ? 43.779 -7.684 -34.675 1.00 85.75 95 THR A N 1
ATOM 786 C CA . THR A 1 95 ? 43.567 -8.725 -35.683 1.00 85.75 95 THR A CA 1
ATOM 787 C C . THR A 1 95 ? 44.373 -8.397 -36.931 1.00 85.75 95 THR A C 1
ATOM 789 O O . THR A 1 95 ? 44.409 -7.254 -37.350 1.00 85.75 95 THR A O 1
ATOM 792 N N . ASP A 1 96 ? 44.963 -9.385 -37.602 1.00 82.88 96 ASP A N 1
ATOM 793 C CA . ASP A 1 96 ? 45.683 -9.151 -38.869 1.00 82.88 96 ASP A CA 1
ATOM 794 C C . ASP A 1 96 ? 44.724 -8.919 -40.067 1.00 82.88 96 ASP A C 1
ATOM 796 O O . ASP A 1 96 ? 45.003 -9.318 -41.200 1.00 82.88 96 ASP A O 1
ATOM 800 N N . LEU A 1 97 ? 43.549 -8.325 -39.826 1.00 85.94 97 LEU A N 1
ATOM 801 C CA . LEU A 1 97 ? 42.481 -8.115 -40.802 1.00 85.94 97 LEU A CA 1
ATOM 802 C C . LEU A 1 97 ? 42.396 -6.648 -41.208 1.00 85.94 97 LEU A C 1
ATOM 804 O O . LEU A 1 97 ? 42.560 -5.741 -40.400 1.00 85.94 97 LEU A O 1
ATOM 808 N N . SER A 1 98 ? 42.060 -6.411 -42.473 1.00 87.38 98 SER A N 1
ATOM 809 C CA . SER A 1 98 ? 41.848 -5.052 -42.967 1.00 87.38 98 SER A CA 1
ATOM 810 C C . SER A 1 98 ? 40.499 -4.467 -42.524 1.00 87.38 98 SER A C 1
ATOM 812 O O . SER A 1 98 ? 39.497 -5.185 -42.423 1.00 87.38 98 SER A O 1
ATOM 814 N N . HIS A 1 99 ? 40.433 -3.138 -42.382 1.00 88.94 99 HIS A N 1
ATOM 815 C CA . HIS A 1 99 ? 39.228 -2.362 -42.059 1.00 88.94 99 HIS A CA 1
ATOM 816 C C . HIS A 1 99 ? 37.987 -2.827 -42.828 1.00 88.94 99 HIS A C 1
ATOM 818 O O . HIS A 1 99 ? 36.897 -2.960 -42.273 1.00 88.94 99 HIS A O 1
ATOM 824 N N . GLY A 1 100 ? 38.136 -3.043 -44.140 1.00 86.31 100 GLY A N 1
ATOM 825 C CA . GLY A 1 100 ? 37.038 -3.434 -45.023 1.00 86.31 100 GLY A CA 1
ATOM 826 C C . GLY A 1 100 ? 36.461 -4.805 -44.673 1.00 86.31 100 GLY A C 1
ATOM 827 O O . GLY A 1 100 ? 35.242 -4.962 -44.662 1.00 86.31 100 GLY A O 1
ATOM 828 N N . ILE A 1 101 ? 37.323 -5.764 -44.329 1.00 85.81 101 ILE A N 1
ATOM 829 C CA . ILE A 1 101 ? 36.913 -7.108 -43.913 1.00 85.81 101 ILE A CA 1
ATOM 830 C C . ILE A 1 101 ? 36.232 -7.056 -42.549 1.00 85.81 101 ILE A C 1
ATOM 832 O O . ILE A 1 101 ? 35.161 -7.635 -42.391 1.00 85.81 101 ILE A O 1
ATOM 836 N N . ILE A 1 102 ? 36.779 -6.306 -41.589 1.00 88.38 102 ILE A N 1
ATOM 837 C CA . ILE A 1 102 ? 36.161 -6.140 -40.265 1.00 88.38 102 ILE A CA 1
ATOM 838 C C . ILE A 1 102 ? 34.784 -5.481 -40.391 1.00 88.38 102 ILE A C 1
ATOM 840 O O . ILE A 1 102 ? 33.811 -5.964 -39.811 1.00 88.38 102 ILE A O 1
ATOM 844 N N . HIS A 1 103 ? 34.665 -4.425 -41.200 1.00 88.94 103 HIS A N 1
ATOM 845 C CA . HIS A 1 103 ? 33.383 -3.781 -41.473 1.00 88.94 103 HIS A CA 1
ATOM 846 C C . HIS A 1 103 ? 32.380 -4.769 -42.084 1.00 88.94 103 HIS A C 1
ATOM 848 O O . HIS A 1 103 ? 31.260 -4.866 -41.592 1.00 88.94 103 HIS A O 1
ATOM 854 N N . GLN A 1 104 ? 32.781 -5.528 -43.109 1.00 87.50 104 GLN A N 1
ATOM 855 C CA . GLN A 1 104 ? 31.933 -6.536 -43.751 1.00 87.50 104 GLN A CA 1
ATOM 856 C C . GLN A 1 104 ? 31.504 -7.638 -42.770 1.00 87.50 104 GLN A C 1
ATOM 858 O O . GLN A 1 104 ? 30.345 -8.046 -42.765 1.00 87.50 104 GLN A O 1
ATOM 863 N N . ILE A 1 105 ? 32.402 -8.106 -41.900 1.00 88.62 105 ILE A N 1
ATOM 864 C CA . ILE A 1 105 ? 32.068 -9.086 -40.860 1.00 88.62 105 ILE A CA 1
ATOM 865 C C . ILE A 1 105 ? 31.011 -8.509 -39.911 1.00 88.62 105 ILE A C 1
ATOM 867 O O . ILE A 1 105 ? 29.994 -9.155 -39.663 1.00 88.62 105 ILE A O 1
ATOM 871 N N . ILE A 1 106 ? 31.199 -7.282 -39.422 1.00 88.38 106 ILE A N 1
ATOM 872 C CA . ILE A 1 106 ? 30.265 -6.636 -38.490 1.00 88.38 106 ILE A CA 1
ATOM 873 C C . ILE A 1 106 ? 28.893 -6.408 -39.144 1.00 88.38 106 ILE A C 1
ATOM 875 O O . ILE A 1 106 ? 27.874 -6.729 -38.527 1.00 88.38 106 ILE A O 1
ATOM 879 N N . THR A 1 107 ? 28.843 -5.877 -40.370 1.00 87.75 107 THR A N 1
ATOM 880 C CA . THR A 1 107 ? 27.576 -5.504 -41.021 1.00 87.75 107 THR A CA 1
ATOM 881 C C . THR A 1 107 ? 26.869 -6.669 -41.693 1.00 87.75 107 THR A C 1
ATOM 883 O O . THR A 1 107 ? 25.659 -6.795 -41.535 1.00 87.75 107 THR A O 1
ATOM 886 N N . ASP A 1 108 ? 27.594 -7.528 -42.407 1.00 86.38 108 ASP A N 1
ATOM 887 C CA . ASP A 1 108 ? 26.987 -8.503 -43.319 1.00 86.38 108 ASP A CA 1
ATOM 888 C C . ASP A 1 108 ? 26.919 -9.898 -42.687 1.00 86.38 108 ASP A C 1
ATOM 890 O O . ASP A 1 108 ? 25.939 -10.620 -42.877 1.00 86.38 108 ASP A O 1
ATOM 894 N N . HIS A 1 109 ? 27.929 -10.278 -41.894 1.00 86.56 109 HIS A N 1
ATOM 895 C CA . HIS A 1 109 ? 27.964 -11.587 -41.232 1.00 86.56 109 HIS A CA 1
ATOM 896 C C . HIS A 1 109 ? 27.302 -11.563 -39.849 1.00 86.56 109 HIS A C 1
ATOM 898 O O . HIS A 1 109 ? 26.501 -12.446 -39.539 1.00 86.56 109 HIS A O 1
ATOM 904 N N . LEU A 1 110 ? 27.592 -10.552 -39.025 1.00 87.94 110 LEU A N 1
ATOM 905 C CA . LEU A 1 110 ? 27.039 -10.423 -37.670 1.00 87.94 110 LEU A CA 1
ATOM 906 C C . LEU A 1 110 ? 25.748 -9.595 -37.617 1.00 87.94 110 LEU A C 1
ATOM 908 O O . LEU A 1 110 ? 25.039 -9.645 -36.612 1.00 87.94 110 LEU A O 1
ATOM 912 N N . ASN A 1 111 ? 25.415 -8.858 -38.684 1.00 89.31 111 ASN A N 1
ATOM 913 C CA . ASN A 1 111 ? 24.252 -7.963 -38.744 1.00 89.31 111 ASN A CA 1
ATOM 914 C C . ASN A 1 111 ? 24.199 -6.953 -37.582 1.00 89.31 111 ASN A C 1
ATOM 916 O O . ASN A 1 111 ? 23.127 -6.565 -37.104 1.00 89.31 111 ASN A O 1
ATOM 920 N N . LEU A 1 112 ? 25.368 -6.521 -37.113 1.00 87.88 112 LEU A N 1
ATOM 921 C CA . LEU A 1 112 ? 25.501 -5.529 -36.061 1.00 87.88 112 LEU A CA 1
ATOM 922 C C . LEU A 1 112 ? 25.520 -4.126 -36.664 1.00 87.88 112 LEU A C 1
ATOM 924 O O . LEU A 1 112 ? 26.012 -3.879 -37.763 1.00 87.88 112 LEU A O 1
ATOM 928 N N . ARG A 1 113 ? 24.991 -3.170 -35.902 1.00 85.81 113 ARG A N 1
ATOM 929 C CA . ARG A 1 113 ? 25.023 -1.746 -36.244 1.00 85.81 113 ARG A CA 1
ATOM 930 C C . ARG A 1 113 ? 25.497 -0.942 -35.051 1.00 85.81 113 ARG A C 1
ATOM 932 O O . ARG A 1 113 ? 25.158 -1.258 -33.910 1.00 85.81 113 ARG A O 1
ATOM 939 N N . LYS A 1 114 ? 26.217 0.144 -35.317 1.00 84.19 114 LYS A N 1
ATOM 940 C CA . LYS A 1 114 ? 26.656 1.062 -34.268 1.00 84.19 114 LYS A CA 1
ATOM 941 C C . LYS A 1 114 ? 25.449 1.779 -33.664 1.00 84.19 114 LYS A C 1
ATOM 943 O O . LYS A 1 114 ? 24.682 2.428 -34.374 1.00 84.19 114 LYS A O 1
ATOM 948 N N . ILE A 1 115 ? 25.289 1.670 -32.349 1.00 84.44 115 ILE A N 1
ATOM 949 C CA . ILE A 1 115 ? 24.273 2.392 -31.579 1.00 84.44 115 ILE A CA 1
ATOM 950 C C . ILE A 1 115 ? 24.998 3.396 -30.688 1.00 84.44 115 ILE A C 1
ATOM 952 O O . ILE A 1 115 ? 25.994 3.068 -30.048 1.00 84.44 115 ILE A O 1
ATOM 956 N N . THR A 1 116 ? 24.509 4.631 -30.641 1.00 79.69 116 THR A N 1
ATOM 957 C CA . THR A 1 116 ? 25.032 5.638 -29.714 1.00 79.69 116 THR A CA 1
ATOM 958 C C . THR A 1 116 ? 24.659 5.267 -28.282 1.00 79.69 116 THR A C 1
ATOM 960 O O . THR A 1 116 ? 23.486 4.995 -28.003 1.00 79.69 116 THR A O 1
ATOM 963 N N . ALA A 1 117 ? 25.635 5.284 -27.370 1.00 77.44 117 ALA A N 1
ATOM 964 C CA . ALA A 1 117 ? 25.389 5.049 -25.951 1.00 77.44 117 ALA A CA 1
ATOM 965 C C . ALA A 1 117 ? 24.311 6.009 -25.423 1.00 77.44 117 ALA A C 1
ATOM 967 O O . ALA A 1 117 ? 24.280 7.192 -25.772 1.00 77.44 117 ALA A O 1
ATOM 968 N N . ARG A 1 118 ? 23.402 5.494 -24.589 1.00 82.50 118 ARG A N 1
ATOM 969 C CA . ARG A 1 118 ? 22.381 6.325 -23.943 1.00 82.50 118 ARG A CA 1
ATOM 970 C C . ARG A 1 118 ? 22.965 6.974 -22.699 1.00 82.50 118 ARG A C 1
ATOM 972 O O . ARG A 1 118 ? 23.650 6.315 -21.924 1.00 82.50 118 ARG A O 1
ATOM 979 N N . TYR A 1 119 ? 22.648 8.250 -22.498 1.00 82.38 119 TYR A N 1
ATOM 980 C CA . TYR A 1 119 ? 23.028 8.962 -21.286 1.00 82.38 119 TYR A CA 1
ATOM 981 C C . TYR A 1 119 ? 22.400 8.298 -20.055 1.00 82.38 119 TYR A C 1
ATOM 983 O O . TYR A 1 119 ? 21.181 8.119 -19.987 1.00 82.38 119 TYR A O 1
ATOM 991 N N . VAL A 1 120 ? 23.239 7.948 -19.081 1.00 78.88 120 VAL A N 1
ATOM 992 C CA . VAL A 1 120 ? 22.818 7.458 -17.768 1.00 78.88 120 VAL A CA 1
ATOM 993 C C . VAL A 1 120 ? 23.069 8.586 -16.761 1.00 78.88 120 VAL A C 1
ATOM 995 O O . VAL A 1 120 ? 24.221 8.959 -16.563 1.00 78.88 120 VAL A O 1
ATOM 998 N N . PRO A 1 121 ? 22.026 9.146 -16.116 1.00 69.12 121 PRO A N 1
ATOM 999 C CA . PRO A 1 121 ? 22.166 10.337 -15.272 1.00 69.12 121 PRO A CA 1
ATOM 1000 C C . PRO A 1 121 ? 23.109 10.212 -14.072 1.00 69.12 121 PRO A C 1
ATOM 1002 O O . PRO A 1 121 ? 23.517 11.228 -13.513 1.00 69.12 121 PRO A O 1
ATOM 1005 N N . LYS A 1 122 ? 23.404 8.988 -13.615 1.00 82.50 122 LYS A N 1
ATOM 1006 C CA . LYS A 1 122 ? 24.235 8.756 -12.433 1.00 82.50 122 LYS A CA 1
ATOM 1007 C C . LYS A 1 122 ? 24.859 7.366 -12.440 1.00 82.50 122 LYS A C 1
ATOM 1009 O O . LYS A 1 122 ? 24.137 6.380 -12.595 1.00 82.50 122 LYS A O 1
ATOM 1014 N N . ASP A 1 123 ? 26.151 7.302 -12.136 1.00 85.00 123 ASP A N 1
ATOM 1015 C CA . ASP A 1 123 ? 26.819 6.048 -11.803 1.00 85.00 123 ASP A CA 1
ATOM 1016 C C . ASP A 1 123 ? 26.415 5.596 -10.401 1.00 85.00 123 ASP A C 1
ATOM 1018 O O . ASP A 1 123 ? 26.637 6.276 -9.396 1.00 85.00 123 ASP A O 1
ATOM 1022 N N . LEU A 1 124 ? 25.746 4.447 -10.346 1.00 84.94 124 LEU A N 1
ATOM 1023 C CA . LEU A 1 124 ? 25.244 3.863 -9.109 1.00 84.94 124 LEU A CA 1
ATOM 1024 C C . LEU A 1 124 ? 26.285 2.914 -8.520 1.00 84.94 124 LEU A C 1
ATOM 1026 O O . LEU A 1 124 ? 26.793 2.053 -9.237 1.00 84.94 124 LEU A O 1
ATOM 1030 N N . ALA A 1 125 ? 26.531 3.008 -7.214 1.00 89.62 125 ALA A N 1
ATOM 1031 C CA . ALA A 1 125 ? 27.283 2.004 -6.463 1.00 89.62 125 ALA A CA 1
ATOM 1032 C C . ALA A 1 125 ? 26.482 0.693 -6.334 1.00 89.62 125 ALA A C 1
ATOM 1034 O O . ALA A 1 125 ? 25.250 0.707 -6.397 1.00 89.62 125 ALA A O 1
ATOM 1035 N N . ASP A 1 126 ? 27.157 -0.435 -6.100 1.00 87.44 126 ASP A N 1
ATOM 1036 C CA . ASP A 1 126 ? 26.520 -1.764 -6.048 1.00 87.44 126 ASP A CA 1
ATOM 1037 C C . ASP A 1 126 ? 25.364 -1.829 -5.046 1.00 87.44 126 ASP A C 1
ATOM 1039 O O . ASP A 1 126 ? 24.267 -2.271 -5.390 1.00 87.44 126 ASP A O 1
ATOM 1043 N N . PHE A 1 127 ? 25.562 -1.291 -3.838 1.00 86.50 127 PHE A N 1
ATOM 1044 C CA . PHE A 1 127 ? 24.509 -1.251 -2.820 1.00 86.50 127 PHE A CA 1
ATOM 1045 C C . PHE A 1 127 ? 23.268 -0.483 -3.305 1.00 86.50 127 PHE A C 1
ATOM 1047 O O . PHE A 1 127 ? 22.142 -0.893 -3.037 1.00 86.50 127 PHE A O 1
ATOM 1054 N N . GLN A 1 128 ? 23.455 0.599 -4.070 1.00 78.81 128 GLN A N 1
ATOM 1055 C CA . GLN A 1 128 ? 22.356 1.405 -4.606 1.00 78.81 128 GLN A CA 1
ATOM 1056 C C . GLN A 1 128 ? 21.590 0.638 -5.683 1.00 78.81 128 GLN A C 1
ATOM 1058 O O . GLN A 1 128 ? 20.369 0.760 -5.765 1.00 78.81 128 GLN A O 1
ATOM 1063 N N . ARG A 1 129 ? 22.279 -0.160 -6.510 1.00 86.12 129 ARG A N 1
ATOM 1064 C CA . ARG A 1 129 ? 21.627 -1.009 -7.519 1.00 86.12 129 ARG A CA 1
ATOM 1065 C C . ARG A 1 129 ? 20.802 -2.102 -6.850 1.00 86.12 129 ARG A C 1
ATOM 1067 O O . ARG A 1 129 ? 19.629 -2.256 -7.188 1.00 86.12 129 ARG A O 1
ATOM 1074 N N . THR A 1 130 ? 21.379 -2.793 -5.870 1.00 88.50 130 THR A N 1
ATOM 1075 C CA . THR A 1 130 ? 20.690 -3.837 -5.100 1.00 88.50 130 THR A CA 1
ATOM 1076 C C . THR A 1 130 ? 19.455 -3.283 -4.403 1.00 88.50 130 THR A C 1
ATOM 1078 O O . THR A 1 130 ? 18.371 -3.853 -4.523 1.00 88.50 130 THR A O 1
ATOM 1081 N N . GLU A 1 131 ? 19.587 -2.127 -3.755 1.00 83.69 131 GLU A N 1
ATOM 1082 C CA . GLU A 1 131 ? 18.481 -1.492 -3.045 1.00 83.69 131 GLU A CA 1
ATOM 1083 C C . GLU A 1 131 ? 17.363 -1.050 -3.995 1.00 83.69 131 GLU A C 1
ATOM 1085 O O . GLU A 1 131 ? 16.186 -1.301 -3.741 1.00 83.69 131 GLU A O 1
ATOM 1090 N N . ARG A 1 132 ? 17.710 -0.485 -5.158 1.00 87.19 132 ARG A N 1
ATOM 1091 C CA . ARG A 1 132 ? 16.722 -0.143 -6.193 1.00 87.19 132 ARG A CA 1
ATOM 1092 C C . ARG A 1 132 ? 15.960 -1.370 -6.685 1.00 87.19 132 ARG A C 1
ATOM 1094 O O . ARG A 1 132 ? 14.742 -1.303 -6.821 1.00 87.19 132 ARG A O 1
ATOM 1101 N N . VAL A 1 133 ? 16.645 -2.487 -6.937 1.00 88.44 133 VAL A N 1
ATOM 1102 C CA . VAL A 1 133 ? 15.995 -3.737 -7.365 1.00 88.44 133 VAL A CA 1
ATOM 1103 C C . VAL A 1 133 ? 15.078 -4.278 -6.269 1.00 88.44 133 VAL A C 1
ATOM 1105 O O . VAL A 1 133 ? 13.951 -4.674 -6.571 1.00 88.44 133 VAL A O 1
ATOM 1108 N N . ARG A 1 134 ? 15.530 -4.267 -5.009 1.00 91.00 134 ARG A N 1
ATOM 1109 C CA . ARG A 1 134 ? 14.734 -4.681 -3.845 1.00 91.00 134 ARG A CA 1
ATOM 1110 C C . ARG A 1 134 ? 13.435 -3.878 -3.761 1.00 91.00 134 ARG A C 1
ATOM 1112 O O . ARG A 1 134 ? 12.358 -4.471 -3.752 1.00 91.00 134 ARG A O 1
ATOM 1119 N N . ILE A 1 135 ? 13.542 -2.549 -3.797 1.00 80.00 135 ILE A N 1
ATOM 1120 C CA . ILE A 1 135 ? 12.405 -1.623 -3.744 1.00 80.00 135 ILE A CA 1
ATOM 1121 C C . ILE A 1 135 ? 11.451 -1.850 -4.923 1.00 80.00 135 ILE A C 1
ATOM 1123 O O . ILE A 1 135 ? 10.243 -1.932 -4.727 1.00 80.00 135 ILE A O 1
ATOM 1127 N N . CYS A 1 136 ? 11.956 -2.001 -6.151 1.00 78.56 136 CYS A N 1
ATOM 1128 C CA . CYS A 1 136 ? 11.100 -2.246 -7.316 1.00 78.56 136 CYS A CA 1
ATOM 1129 C C . CYS A 1 136 ? 10.307 -3.558 -7.205 1.00 78.56 136 CYS A C 1
ATOM 1131 O O . CYS A 1 136 ? 9.131 -3.587 -7.564 1.00 78.56 136 CYS A O 1
ATOM 1133 N N . LYS A 1 137 ? 10.923 -4.631 -6.692 1.00 83.56 137 LYS A N 1
ATOM 1134 C CA . LYS A 1 137 ? 10.241 -5.916 -6.465 1.00 83.56 137 LYS A CA 1
ATOM 1135 C C . LYS A 1 137 ? 9.158 -5.800 -5.396 1.00 83.56 137 LYS A C 1
ATOM 1137 O O . LYS A 1 137 ? 8.047 -6.283 -5.597 1.00 83.56 137 LYS A O 1
ATOM 1142 N N . GLU A 1 138 ? 9.472 -5.133 -4.290 1.00 82.00 138 GLU A N 1
ATOM 1143 C CA . GLU A 1 138 ? 8.518 -4.865 -3.214 1.00 82.00 138 GLU A CA 1
ATOM 1144 C C . GLU A 1 138 ? 7.329 -4.038 -3.721 1.00 82.00 138 GLU A C 1
ATOM 1146 O O . GLU A 1 138 ? 6.172 -4.355 -3.443 1.00 82.00 138 GLU A O 1
ATOM 1151 N N . ASN A 1 139 ? 7.605 -3.038 -4.556 1.00 75.38 139 ASN A N 1
ATOM 1152 C CA . ASN A 1 139 ? 6.574 -2.196 -5.141 1.00 75.38 139 ASN A CA 1
ATOM 1153 C C . ASN A 1 139 ? 5.652 -2.952 -6.092 1.00 75.38 139 ASN A C 1
ATOM 1155 O O . ASN A 1 139 ? 4.436 -2.778 -6.039 1.00 75.38 139 ASN A O 1
ATOM 1159 N N . LEU A 1 140 ? 6.222 -3.810 -6.938 1.00 76.31 140 LEU A N 1
ATOM 1160 C CA . LEU A 1 140 ? 5.451 -4.652 -7.845 1.00 76.31 140 LEU A CA 1
ATOM 1161 C C . LEU A 1 140 ? 4.499 -5.573 -7.070 1.00 76.31 140 LEU A C 1
ATOM 1163 O O . LEU A 1 140 ? 3.327 -5.673 -7.429 1.00 76.31 140 LEU A O 1
ATOM 1167 N N . ALA A 1 141 ? 4.975 -6.184 -5.982 1.00 79.94 141 ALA A N 1
ATOM 1168 C CA . ALA A 1 141 ? 4.151 -7.038 -5.132 1.00 79.94 141 ALA A CA 1
ATOM 1169 C C . ALA A 1 141 ? 2.989 -6.260 -4.487 1.00 79.94 141 ALA A C 1
ATOM 1171 O O . ALA A 1 141 ? 1.848 -6.719 -4.520 1.00 79.94 141 ALA A O 1
ATOM 1172 N N . ARG A 1 142 ? 3.247 -5.055 -3.960 1.00 70.69 142 ARG A N 1
ATOM 1173 C CA . ARG A 1 142 ? 2.208 -4.187 -3.372 1.00 70.69 142 ARG A CA 1
ATOM 1174 C C . ARG A 1 142 ? 1.176 -3.725 -4.405 1.00 70.69 142 ARG A C 1
ATOM 1176 O O . ARG A 1 142 ? -0.021 -3.728 -4.125 1.00 70.69 142 ARG A O 1
ATOM 1183 N N . PHE A 1 143 ? 1.624 -3.369 -5.611 1.00 72.00 143 PHE A N 1
ATOM 1184 C CA . PHE A 1 143 ? 0.736 -3.001 -6.716 1.00 72.00 143 PHE A CA 1
ATOM 1185 C C . PHE A 1 143 ? -0.203 -4.153 -7.091 1.00 72.00 143 PHE A C 1
ATOM 1187 O O . PHE A 1 143 ? -1.412 -3.958 -7.185 1.00 72.00 143 PHE A O 1
ATOM 1194 N N . GLN A 1 144 ? 0.333 -5.369 -7.223 1.00 72.50 144 GLN A N 1
ATOM 1195 C CA . GLN A 1 144 ? -0.456 -6.565 -7.536 1.00 72.50 144 GLN A CA 1
ATOM 1196 C C . GLN A 1 144 ? -1.470 -6.922 -6.440 1.00 72.50 144 GLN A C 1
ATOM 1198 O O . GLN A 1 144 ? -2.538 -7.446 -6.741 1.00 72.50 144 GLN A O 1
ATOM 1203 N N . GLN A 1 145 ? -1.163 -6.618 -5.178 1.00 76.69 145 GLN A N 1
ATOM 1204 C CA . GLN A 1 145 ? -2.044 -6.870 -4.032 1.00 76.69 145 GLN A CA 1
ATOM 1205 C C . GLN A 1 145 ? -3.115 -5.785 -3.823 1.00 76.69 145 GLN A C 1
ATOM 1207 O O . GLN A 1 145 ? -3.922 -5.902 -2.903 1.00 76.69 145 GLN A O 1
ATOM 1212 N N . GLY A 1 146 ? -3.132 -4.715 -4.630 1.00 63.38 146 GLY A N 1
ATOM 1213 C CA . GLY A 1 146 ? -4.094 -3.615 -4.485 1.00 63.38 146 GLY A CA 1
ATOM 1214 C C . GLY A 1 146 ? -3.911 -2.782 -3.209 1.00 63.38 146 GLY A C 1
ATOM 1215 O O . GLY A 1 146 ? -4.775 -1.983 -2.856 1.00 63.38 146 GLY A O 1
ATOM 1216 N N . THR A 1 147 ? -2.786 -2.945 -2.509 1.00 62.66 147 THR A N 1
ATOM 1217 C CA . THR A 1 147 ? -2.449 -2.202 -1.284 1.00 62.66 147 THR A CA 1
ATOM 1218 C C . THR A 1 147 ? -1.728 -0.886 -1.572 1.00 62.66 147 THR A C 1
ATOM 1220 O O . THR A 1 147 ? -1.414 -0.148 -0.643 1.00 62.66 147 THR A O 1
ATOM 1223 N N . TRP A 1 148 ? -1.502 -0.575 -2.852 1.00 63.97 148 TRP A N 1
ATOM 1224 C CA . TRP A 1 148 ? -0.763 0.595 -3.312 1.00 63.97 148 TRP A CA 1
ATOM 1225 C C . TRP A 1 148 ? -1.507 1.902 -3.019 1.00 63.97 148 TRP A C 1
ATOM 1227 O O . TRP A 1 148 ? -2.516 2.224 -3.650 1.00 63.97 148 TRP A O 1
ATOM 1237 N N . ARG A 1 149 ? -0.998 2.678 -2.062 1.00 66.75 149 ARG A N 1
ATOM 1238 C CA . ARG A 1 149 ? -1.526 3.986 -1.667 1.00 66.75 149 ARG A CA 1
ATOM 1239 C C . ARG A 1 149 ? -0.544 5.092 -2.028 1.00 66.75 149 ARG A C 1
ATOM 1241 O O . ARG A 1 149 ? 0.657 4.903 -2.171 1.00 66.75 149 ARG A O 1
ATOM 1248 N N . LEU A 1 150 ? -1.065 6.308 -2.104 1.00 63.78 150 LEU A N 1
ATOM 1249 C CA . LEU A 1 150 ? -0.303 7.511 -2.443 1.00 63.78 150 LEU A CA 1
ATOM 1250 C C . LEU A 1 150 ? 0.874 7.769 -1.471 1.00 63.78 150 LEU A C 1
ATOM 1252 O O . LEU A 1 150 ? 1.918 8.285 -1.867 1.00 63.78 150 LEU A O 1
ATOM 1256 N N . CYS A 1 151 ? 0.749 7.323 -0.216 1.00 66.12 151 CYS A N 1
ATOM 1257 C CA . CYS A 1 151 ? 1.830 7.350 0.770 1.00 66.12 151 CYS A CA 1
ATOM 1258 C C . CYS A 1 151 ? 3.002 6.412 0.423 1.00 66.12 151 CYS A C 1
ATOM 1260 O O . CYS A 1 151 ? 4.137 6.765 0.736 1.00 66.12 151 CYS A O 1
ATOM 1262 N N . ASP A 1 152 ? 2.766 5.283 -0.261 1.00 72.31 152 ASP A N 1
ATOM 1263 C CA . ASP A 1 152 ? 3.829 4.360 -0.693 1.00 72.31 152 ASP A CA 1
ATOM 1264 C C . ASP A 1 152 ? 4.772 5.030 -1.699 1.00 72.31 152 ASP A C 1
ATOM 1266 O O . ASP A 1 152 ? 5.984 4.827 -1.651 1.00 72.31 152 ASP A O 1
ATOM 1270 N N . ILE A 1 153 ? 4.242 5.905 -2.562 1.00 76.25 153 ILE A N 1
ATOM 1271 C CA . ILE A 1 153 ? 5.050 6.687 -3.509 1.00 76.25 153 ILE A CA 1
ATOM 1272 C C . ILE A 1 153 ? 6.021 7.593 -2.746 1.00 76.25 153 ILE A C 1
ATOM 1274 O O . ILE A 1 153 ? 7.206 7.643 -3.076 1.00 76.25 153 ILE A O 1
ATOM 1278 N N . ILE A 1 154 ? 5.549 8.271 -1.696 1.00 80.56 154 ILE A N 1
ATOM 1279 C CA . ILE A 1 154 ? 6.396 9.135 -0.866 1.00 80.56 154 ILE A CA 1
ATOM 1280 C C . ILE A 1 154 ? 7.471 8.298 -0.164 1.00 80.56 154 ILE A C 1
ATOM 1282 O O . ILE A 1 154 ? 8.637 8.696 -0.170 1.00 80.56 154 ILE A O 1
ATOM 1286 N N . THR A 1 155 ? 7.120 7.130 0.386 1.00 79.69 155 THR A N 1
ATOM 1287 C CA . THR A 1 155 ? 8.073 6.212 1.034 1.00 79.69 155 THR A CA 1
ATOM 1288 C C . THR A 1 155 ? 9.175 5.774 0.073 1.00 79.69 155 THR A C 1
ATOM 1290 O O . THR A 1 155 ? 10.358 5.956 0.359 1.00 79.69 155 THR A O 1
ATOM 1293 N N . VAL A 1 156 ? 8.794 5.269 -1.101 1.00 78.31 156 VAL A N 1
ATOM 1294 C CA . VAL A 1 156 ? 9.715 4.775 -2.134 1.00 78.31 156 VAL A CA 1
ATOM 1295 C C . VAL A 1 156 ? 10.633 5.885 -2.626 1.00 78.31 156 VAL A C 1
ATOM 1297 O O . VAL A 1 156 ? 11.849 5.718 -2.679 1.00 78.31 156 VAL A O 1
ATOM 1300 N N . ARG A 1 157 ? 10.071 7.043 -2.978 1.00 83.31 157 ARG A N 1
ATOM 1301 C CA . ARG A 1 157 ? 10.849 8.160 -3.520 1.00 83.31 157 ARG A CA 1
ATOM 1302 C C . ARG A 1 157 ? 11.791 8.757 -2.472 1.00 83.31 157 ARG A C 1
ATOM 1304 O O . ARG A 1 157 ? 12.917 9.118 -2.808 1.00 83.31 157 ARG A O 1
ATOM 1311 N N . THR A 1 158 ? 11.379 8.774 -1.204 1.00 84.62 158 THR A N 1
ATOM 1312 C CA . THR A 1 158 ? 12.250 9.164 -0.086 1.00 84.62 158 THR A CA 1
ATOM 1313 C C . THR A 1 158 ? 13.406 8.177 0.094 1.00 84.62 158 THR A C 1
ATOM 1315 O O . THR A 1 158 ? 14.543 8.615 0.246 1.00 84.62 158 THR A O 1
ATOM 1318 N N . ALA A 1 159 ? 13.157 6.863 0.017 1.00 81.31 159 ALA A N 1
ATOM 1319 C CA . ALA A 1 159 ? 14.208 5.839 0.097 1.00 81.31 159 ALA A CA 1
ATOM 1320 C C . ALA A 1 159 ? 15.223 5.942 -1.058 1.00 81.31 159 ALA A C 1
ATOM 1322 O O . ALA A 1 159 ? 16.411 5.681 -0.884 1.00 81.31 159 ALA A O 1
ATOM 1323 N N . LEU A 1 160 ? 14.781 6.412 -2.229 1.00 80.94 160 LEU A N 1
ATOM 1324 C CA . LEU A 1 160 ? 15.645 6.721 -3.373 1.00 80.94 160 LEU A CA 1
ATOM 1325 C C . LEU A 1 160 ? 16.431 8.041 -3.226 1.00 80.94 160 LEU A C 1
ATOM 1327 O O . LEU A 1 160 ? 17.091 8.457 -4.179 1.00 80.94 160 LEU A O 1
ATOM 1331 N N . ASN A 1 161 ? 16.390 8.691 -2.056 1.00 83.56 161 ASN A N 1
ATOM 1332 C CA . ASN A 1 161 ? 17.019 9.986 -1.770 1.00 83.56 161 ASN A CA 1
ATOM 1333 C C . ASN A 1 161 ? 16.561 11.122 -2.704 1.00 83.56 161 ASN A C 1
ATOM 1335 O O . ASN A 1 161 ? 17.324 12.044 -2.999 1.00 83.56 161 ASN A O 1
ATOM 1339 N N . ILE A 1 162 ? 15.311 11.074 -3.172 1.00 87.19 162 ILE A N 1
ATOM 1340 C CA . ILE A 1 162 ? 14.715 12.152 -3.967 1.00 87.19 162 ILE A CA 1
ATOM 1341 C C . ILE A 1 162 ? 14.224 13.256 -3.021 1.00 87.19 162 ILE A C 1
ATOM 1343 O O . ILE A 1 162 ? 13.687 12.992 -1.944 1.00 87.19 162 ILE A O 1
ATOM 1347 N N . GLN A 1 163 ? 14.415 14.515 -3.417 1.00 89.12 163 GLN A N 1
ATOM 1348 C CA . GLN A 1 163 ? 13.976 15.665 -2.628 1.00 89.12 163 GLN A CA 1
ATOM 1349 C C . GLN A 1 163 ? 12.446 15.751 -2.568 1.00 89.12 163 GLN A C 1
ATOM 1351 O O . GLN A 1 163 ? 11.773 15.601 -3.585 1.00 89.12 163 GLN A O 1
ATOM 1356 N N . ALA A 1 164 ? 11.899 16.085 -1.393 1.00 90.06 164 ALA A N 1
ATOM 1357 C CA . ALA A 1 164 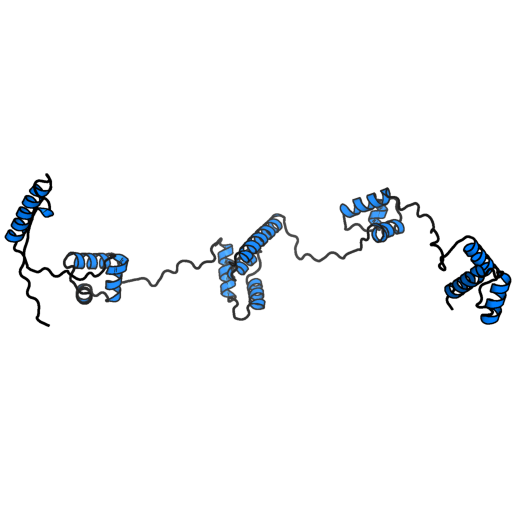? 10.453 16.166 -1.153 1.00 90.06 164 ALA A CA 1
ATOM 1358 C C . ALA A 1 164 ? 9.713 17.092 -2.136 1.00 90.06 164 ALA A C 1
ATOM 1360 O O . ALA A 1 164 ? 8.569 16.819 -2.493 1.00 90.06 164 ALA A O 1
ATOM 1361 N N . ARG A 1 165 ? 10.379 18.149 -2.620 1.00 90.31 165 ARG A N 1
ATOM 1362 C CA . ARG A 1 165 ? 9.826 19.052 -3.634 1.00 90.31 165 ARG A CA 1
ATOM 1363 C C . ARG A 1 165 ? 9.565 18.347 -4.965 1.00 90.31 165 ARG A C 1
ATOM 1365 O O . ARG A 1 165 ? 8.478 18.474 -5.510 1.00 90.31 165 ARG A O 1
ATOM 1372 N N . ILE A 1 166 ? 10.529 17.559 -5.434 1.00 90.12 166 ILE A N 1
ATOM 1373 C CA . ILE A 1 166 ? 10.402 16.784 -6.674 1.00 90.12 166 ILE A CA 1
ATOM 1374 C C . ILE A 1 166 ? 9.289 15.743 -6.522 1.00 90.12 166 ILE A C 1
ATOM 1376 O O . ILE A 1 166 ? 8.461 15.595 -7.412 1.00 90.12 166 ILE A O 1
ATOM 1380 N N . ILE A 1 167 ? 9.215 15.079 -5.362 1.00 89.69 167 ILE A N 1
ATOM 1381 C CA . ILE A 1 167 ? 8.152 14.107 -5.056 1.00 89.69 167 ILE A CA 1
ATOM 1382 C C . ILE A 1 167 ? 6.771 14.771 -5.128 1.00 89.69 167 ILE A C 1
ATOM 1384 O O . ILE A 1 167 ? 5.847 14.207 -5.704 1.00 89.69 167 ILE A O 1
ATOM 1388 N N . HIS A 1 168 ? 6.625 15.966 -4.554 1.00 92.38 168 HIS A N 1
ATOM 1389 C CA . HIS A 1 168 ? 5.382 16.728 -4.624 1.00 92.38 168 HIS A CA 1
ATOM 1390 C C . HIS A 1 168 ? 5.010 17.088 -6.064 1.00 92.38 168 HIS A C 1
ATOM 1392 O O . HIS A 1 168 ? 3.864 16.889 -6.448 1.00 92.38 168 HIS A O 1
ATOM 1398 N N . ASP A 1 169 ? 5.957 17.590 -6.856 1.00 91.19 169 ASP A N 1
ATOM 1399 C CA . ASP A 1 169 ? 5.678 18.023 -8.228 1.00 91.19 169 ASP A CA 1
ATOM 1400 C C . ASP A 1 169 ? 5.290 16.824 -9.123 1.00 91.19 169 ASP A C 1
ATOM 1402 O O . ASP A 1 169 ? 4.341 16.915 -9.903 1.00 91.19 169 ASP A O 1
ATOM 1406 N N . GLU A 1 170 ? 5.926 15.660 -8.935 1.00 88.94 170 GLU A N 1
ATOM 1407 C CA . GLU A 1 170 ? 5.516 14.394 -9.563 1.00 88.94 170 GLU A CA 1
ATOM 1408 C C . GLU A 1 170 ? 4.097 13.976 -9.146 1.00 88.94 170 GLU A C 1
ATOM 1410 O O . GLU A 1 170 ? 3.272 13.646 -9.998 1.00 88.94 170 GLU A O 1
ATOM 1415 N N . LEU A 1 171 ? 3.778 14.019 -7.848 1.00 85.94 171 LEU A N 1
ATOM 1416 C CA . LEU A 1 171 ? 2.435 13.698 -7.358 1.00 85.94 171 LEU A CA 1
ATOM 1417 C C . LEU A 1 171 ? 1.381 14.679 -7.889 1.00 85.94 171 LEU A C 1
ATOM 1419 O O . LEU A 1 171 ? 0.306 14.246 -8.297 1.00 85.94 171 LEU A O 1
ATOM 1423 N N . TYR A 1 172 ? 1.688 15.974 -7.938 1.00 89.31 172 TYR A N 1
ATOM 1424 C CA . TYR A 1 172 ? 0.781 17.000 -8.447 1.00 89.31 172 TYR A CA 1
ATOM 1425 C C . TYR A 1 172 ? 0.523 16.833 -9.949 1.00 89.31 172 TYR A C 1
ATOM 1427 O O . TYR A 1 172 ? -0.617 16.942 -10.388 1.00 89.31 172 TYR A O 1
ATOM 1435 N N . SER A 1 173 ? 1.543 16.469 -10.736 1.00 88.06 173 SER A N 1
ATOM 1436 C CA . SER A 1 173 ? 1.376 16.203 -12.174 1.00 88.06 173 SER A CA 1
ATOM 1437 C C . SER A 1 173 ? 0.424 15.045 -12.499 1.00 88.06 173 SER A C 1
ATOM 1439 O O . SER A 1 173 ? -0.172 15.035 -13.572 1.00 88.06 173 SER A O 1
ATOM 1441 N N . VAL A 1 174 ? 0.269 14.083 -11.582 1.00 82.75 174 VAL A N 1
ATOM 1442 C CA . VAL A 1 174 ? -0.601 12.909 -11.768 1.00 82.75 174 VAL A CA 1
ATOM 1443 C C . VAL A 1 174 ? -1.974 13.114 -11.127 1.00 82.75 174 VAL A C 1
ATOM 1445 O O . VAL A 1 174 ? -2.985 12.763 -11.730 1.00 82.75 174 VAL A O 1
ATOM 1448 N N . TYR A 1 175 ? -2.023 13.657 -9.908 1.00 78.69 175 TYR A N 1
ATOM 1449 C CA . TYR A 1 175 ? -3.242 13.712 -9.091 1.00 78.69 175 TYR A CA 1
ATOM 1450 C C . TYR A 1 175 ? -3.879 15.108 -9.003 1.00 78.69 175 TYR A C 1
ATOM 1452 O O . TYR A 1 175 ? -4.986 15.233 -8.475 1.00 78.69 175 TYR A O 1
ATOM 1460 N N . GLY A 1 176 ? -3.213 16.154 -9.504 1.00 87.31 176 GLY A N 1
ATOM 1461 C CA . GLY A 1 176 ? -3.698 17.534 -9.459 1.00 87.31 176 GLY A CA 1
ATOM 1462 C C . GLY A 1 176 ? -4.075 17.964 -8.041 1.00 87.31 176 GLY A C 1
ATOM 1463 O O . GLY A 1 176 ? -3.318 17.757 -7.093 1.00 87.31 176 GLY A O 1
ATOM 1464 N N . ASP A 1 177 ? -5.282 18.500 -7.878 1.00 86.75 177 ASP A N 1
ATOM 1465 C CA . ASP A 1 177 ? -5.783 19.003 -6.591 1.00 86.75 177 ASP A CA 1
ATOM 1466 C C . ASP A 1 177 ? -6.040 17.909 -5.541 1.00 86.75 177 ASP A C 1
ATOM 1468 O O . ASP A 1 177 ? -6.202 18.208 -4.360 1.00 86.75 177 ASP A O 1
ATOM 1472 N N . GLN A 1 178 ? -6.054 16.635 -5.946 1.00 81.19 178 GLN A N 1
ATOM 1473 C CA . GLN A 1 178 ? -6.131 15.499 -5.021 1.00 81.19 178 GLN A CA 1
ATOM 1474 C C . GLN A 1 178 ? -4.751 15.094 -4.477 1.00 81.19 178 GLN A C 1
ATOM 1476 O O . GLN A 1 178 ? -4.649 14.191 -3.641 1.00 81.19 178 GLN A O 1
ATOM 1481 N N . ALA A 1 179 ? -3.673 15.737 -4.939 1.00 85.00 179 ALA A N 1
ATOM 1482 C CA . ALA A 1 179 ? -2.332 15.485 -4.440 1.00 85.00 179 ALA A CA 1
ATOM 1483 C C . ALA A 1 179 ? -2.157 16.013 -3.000 1.00 85.00 179 ALA A C 1
ATOM 1485 O O . ALA A 1 179 ? -2.690 17.061 -2.626 1.00 85.00 179 ALA A O 1
ATOM 1486 N N . PRO A 1 180 ? -1.368 15.320 -2.162 1.00 86.44 180 PRO A N 1
ATOM 1487 C CA . PRO A 1 180 ? -1.048 15.789 -0.826 1.00 86.44 180 PRO A CA 1
ATOM 1488 C C . PRO A 1 180 ? -0.208 17.065 -0.899 1.00 86.44 180 PRO A C 1
ATOM 1490 O O . PRO A 1 180 ? 0.715 17.171 -1.703 1.00 86.44 180 PRO A O 1
ATOM 1493 N N . SER A 1 181 ? -0.479 18.005 0.010 1.00 91.12 181 SER A N 1
ATOM 1494 C CA . SER A 1 181 ? 0.285 19.255 0.085 1.00 91.12 181 SER A CA 1
ATOM 1495 C C . SER A 1 181 ? 1.790 19.008 0.246 1.00 91.12 181 SER A C 1
ATOM 1497 O O . SER A 1 181 ? 2.203 18.043 0.899 1.00 91.12 181 SER A O 1
ATOM 1499 N N . LEU A 1 182 ? 2.616 19.932 -0.253 1.00 92.00 182 LEU A N 1
ATOM 1500 C CA . LEU A 1 182 ? 4.074 19.886 -0.084 1.00 92.00 182 LEU A CA 1
ATOM 1501 C C . LEU A 1 182 ? 4.487 19.648 1.376 1.00 92.00 182 LEU A C 1
ATOM 1503 O O . LEU A 1 182 ? 5.330 18.800 1.655 1.00 92.00 182 LEU A O 1
ATOM 1507 N N . ARG A 1 183 ? 3.826 20.326 2.321 1.00 91.81 183 ARG A N 1
ATOM 1508 C CA . ARG A 1 183 ? 4.088 20.189 3.760 1.00 91.81 183 ARG A CA 1
ATOM 1509 C C . ARG A 1 183 ? 3.835 18.765 4.265 1.00 91.81 183 ARG A C 1
ATOM 1511 O O . ARG A 1 183 ? 4.560 18.267 5.127 1.00 91.81 183 ARG A O 1
ATOM 1518 N N . THR A 1 184 ? 2.812 18.098 3.731 1.00 88.00 184 THR A N 1
ATOM 1519 C CA . THR A 1 184 ? 2.521 16.688 4.019 1.00 88.00 184 THR A CA 1
ATOM 1520 C C . THR A 1 184 ? 3.640 15.794 3.486 1.00 88.00 184 THR A C 1
ATOM 1522 O O . THR A 1 184 ? 4.136 14.946 4.229 1.00 88.00 184 THR A O 1
ATOM 1525 N N . VAL A 1 185 ? 4.083 16.013 2.244 1.00 89.75 185 VAL A N 1
ATOM 1526 C CA . VAL A 1 185 ? 5.178 15.252 1.615 1.00 89.75 185 VAL A CA 1
ATOM 1527 C C . VAL A 1 185 ? 6.486 15.419 2.392 1.00 89.75 185 VAL A C 1
ATOM 1529 O O . VAL A 1 185 ? 7.150 14.426 2.687 1.00 89.75 185 VAL A O 1
ATOM 1532 N N . GLU A 1 186 ? 6.835 16.636 2.806 1.00 92.00 186 GLU A N 1
ATOM 1533 C CA . GLU A 1 186 ? 8.022 16.918 3.624 1.00 92.00 186 GLU A CA 1
ATOM 1534 C C . GLU A 1 186 ? 7.967 16.231 4.990 1.00 92.00 186 GLU A C 1
ATOM 1536 O O . GLU A 1 186 ? 8.937 15.586 5.401 1.00 92.00 186 GLU A O 1
ATOM 1541 N N . ARG A 1 187 ? 6.821 16.322 5.681 1.00 89.31 187 ARG A N 1
ATOM 1542 C CA . ARG A 1 187 ? 6.608 15.667 6.978 1.00 89.31 187 ARG A CA 1
ATOM 1543 C C . ARG A 1 187 ? 6.801 14.158 6.869 1.00 89.31 187 ARG A C 1
ATOM 1545 O O . ARG A 1 187 ? 7.521 13.582 7.680 1.00 89.31 187 ARG A O 1
ATOM 1552 N N . TRP A 1 188 ? 6.178 13.519 5.882 1.00 88.31 188 TRP A N 1
ATOM 1553 C CA . TRP A 1 188 ? 6.308 12.076 5.676 1.00 88.31 188 TRP A CA 1
ATOM 1554 C C . TRP A 1 188 ? 7.724 11.682 5.251 1.00 88.31 188 TRP A C 1
ATOM 1556 O O . TRP A 1 188 ? 8.282 10.752 5.824 1.00 88.31 188 TRP A O 1
ATOM 1566 N N . SER A 1 189 ? 8.357 12.442 4.354 1.00 88.88 189 SER A N 1
ATOM 1567 C CA . SER A 1 189 ? 9.752 12.216 3.946 1.00 88.88 189 SER A CA 1
ATOM 1568 C C . SER A 1 189 ? 10.727 12.295 5.128 1.00 88.88 189 SER A C 1
ATOM 1570 O O . SER A 1 189 ? 11.711 11.558 5.176 1.00 88.88 189 SER A O 1
ATOM 1572 N N . LYS A 1 190 ? 10.474 13.188 6.095 1.00 89.50 190 LYS A N 1
ATOM 1573 C CA . LYS A 1 190 ? 11.246 13.269 7.342 1.00 89.50 190 LYS A CA 1
ATOM 1574 C C . LYS A 1 190 ? 11.018 12.035 8.219 1.00 89.50 190 LYS A C 1
ATOM 1576 O O . LYS A 1 190 ? 11.985 11.410 8.632 1.00 89.50 190 LYS A O 1
ATOM 1581 N N . LEU A 1 191 ? 9.761 11.653 8.443 1.00 86.75 191 LEU A N 1
ATOM 1582 C CA . LEU A 1 191 ? 9.409 10.497 9.277 1.00 86.75 191 LEU A CA 1
ATOM 1583 C C . LEU A 1 191 ? 9.980 9.178 8.734 1.00 86.75 191 LEU A C 1
ATOM 1585 O O . LEU A 1 191 ? 10.420 8.341 9.516 1.00 86.75 191 LEU A O 1
ATOM 1589 N N . PHE A 1 192 ? 10.002 8.998 7.411 1.00 85.50 192 PHE A N 1
ATOM 1590 C CA . PHE A 1 192 ? 10.613 7.822 6.785 1.00 85.50 192 PHE A CA 1
ATOM 1591 C C . PHE A 1 192 ? 12.139 7.812 6.941 1.00 85.50 192 PHE A C 1
ATOM 1593 O O . PHE A 1 192 ? 12.710 6.766 7.229 1.00 85.50 192 PHE A O 1
ATOM 1600 N N . ARG A 1 193 ? 12.800 8.975 6.842 1.00 84.38 193 ARG A N 1
ATOM 1601 C CA . ARG A 1 193 ? 14.239 9.101 7.146 1.00 84.38 193 ARG A CA 1
ATOM 1602 C C . ARG A 1 193 ? 14.567 8.810 8.612 1.0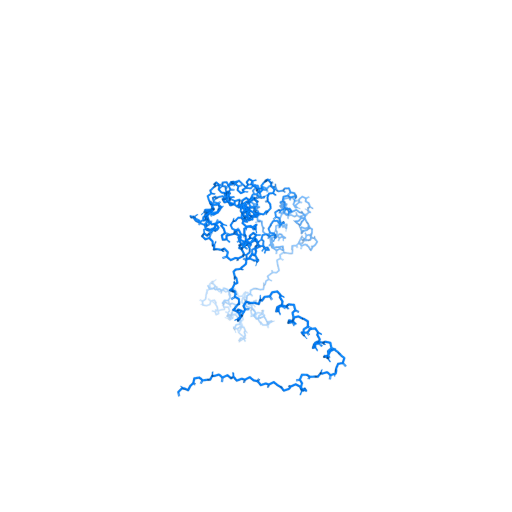0 84.38 193 ARG A C 1
ATOM 1604 O O . ARG A 1 193 ? 15.639 8.294 8.895 1.00 84.38 193 ARG A O 1
ATOM 1611 N N . GLU A 1 194 ? 13.645 9.104 9.523 1.00 86.69 194 GLU A N 1
ATOM 1612 C CA . GLU A 1 194 ? 13.749 8.793 10.956 1.00 86.69 194 GLU A CA 1
ATOM 1613 C C . GLU A 1 194 ? 13.394 7.325 11.289 1.00 86.69 194 GLU A C 1
ATOM 1615 O O . GLU A 1 194 ? 13.308 6.966 12.461 1.00 86.69 194 GLU A O 1
ATOM 1620 N N . GLY A 1 195 ? 13.194 6.466 10.280 1.00 79.94 195 GLY A N 1
ATOM 1621 C CA . GLY A 1 195 ? 13.003 5.022 10.462 1.00 79.94 195 GLY A CA 1
ATOM 1622 C C . GLY A 1 195 ? 11.558 4.580 10.709 1.00 79.94 195 GLY A C 1
ATOM 1623 O O . GLY A 1 195 ? 11.323 3.461 11.157 1.00 79.94 195 GLY A O 1
ATOM 1624 N N . ARG A 1 196 ? 10.552 5.424 10.439 1.00 77.50 196 ARG A N 1
ATOM 1625 C CA . ARG A 1 196 ? 9.147 4.996 10.524 1.00 77.50 196 ARG A CA 1
ATOM 1626 C C . ARG A 1 196 ? 8.804 4.047 9.373 1.00 77.50 196 ARG A C 1
ATOM 1628 O O . ARG A 1 196 ? 8.755 4.478 8.234 1.00 77.50 196 ARG A O 1
ATOM 1635 N N . GLU A 1 197 ? 8.439 2.805 9.673 1.00 69.62 197 GLU A N 1
ATOM 1636 C CA . GLU A 1 197 ? 8.026 1.829 8.644 1.00 69.62 197 GLU A CA 1
ATOM 1637 C C . GLU A 1 197 ? 6.510 1.815 8.387 1.00 69.62 197 GLU A C 1
ATOM 1639 O O . GLU A 1 197 ? 6.050 1.508 7.289 1.00 69.62 197 GLU A O 1
ATOM 1644 N N . LYS A 1 198 ? 5.707 2.179 9.397 1.00 72.19 198 LYS A N 1
ATOM 1645 C CA . LYS A 1 198 ? 4.240 2.131 9.315 1.00 72.19 198 LYS A CA 1
ATOM 1646 C C . LYS A 1 198 ? 3.651 3.392 8.685 1.00 72.19 198 LYS A C 1
ATOM 1648 O O . LYS A 1 198 ? 3.858 4.504 9.183 1.00 72.19 198 LYS A O 1
ATOM 1653 N N . ILE A 1 199 ? 2.844 3.182 7.648 1.00 67.81 199 ILE A N 1
ATOM 1654 C CA . ILE A 1 199 ? 2.127 4.217 6.884 1.00 67.81 199 ILE A CA 1
ATOM 1655 C C . ILE A 1 199 ? 0.827 4.659 7.582 1.00 67.81 199 ILE A C 1
ATOM 1657 O O . ILE A 1 199 ? 0.313 5.740 7.313 1.00 67.81 199 ILE A O 1
ATOM 1661 N N . GLU A 1 200 ? 0.300 3.860 8.507 1.00 72.19 200 GLU A N 1
ATOM 1662 C CA . GLU A 1 200 ? -0.925 4.181 9.247 1.00 72.19 200 GLU A CA 1
ATOM 1663 C C . GLU A 1 200 ? -0.718 5.334 10.231 1.00 72.19 200 GLU A C 1
ATOM 1665 O O . GLU A 1 200 ? 0.357 5.472 10.825 1.00 72.19 200 GLU A O 1
ATOM 1670 N N . ASP A 1 201 ? -1.755 6.155 10.419 1.00 71.06 201 ASP A N 1
ATOM 1671 C CA . ASP A 1 201 ? -1.778 7.187 11.454 1.00 71.06 201 ASP A CA 1
ATOM 1672 C C . ASP A 1 201 ? -1.527 6.555 12.829 1.00 71.06 201 ASP A C 1
ATOM 1674 O O . ASP A 1 201 ? -2.075 5.508 13.167 1.00 71.06 201 ASP A O 1
ATOM 1678 N N . LYS A 1 202 ? -0.690 7.208 13.646 1.00 70.69 202 LYS A N 1
ATOM 1679 C CA . LYS A 1 202 ? -0.551 6.805 15.049 1.00 70.69 202 LYS A CA 1
ATOM 1680 C C . LYS A 1 202 ? -1.908 6.958 15.729 1.00 70.69 202 LYS A C 1
ATOM 1682 O O . LYS A 1 202 ? -2.640 7.896 15.404 1.00 70.69 202 LYS A O 1
ATOM 1687 N N . THR A 1 203 ? -2.189 6.093 16.704 1.00 72.81 203 THR A N 1
ATOM 1688 C CA . THR A 1 203 ? -3.354 6.227 17.581 1.00 72.81 203 THR A CA 1
ATOM 1689 C C . THR A 1 203 ? -3.434 7.666 18.063 1.00 72.81 203 THR A C 1
ATOM 1691 O O . THR A 1 203 ? -2.517 8.164 18.722 1.00 72.81 203 THR A O 1
ATOM 1694 N N . ARG A 1 204 ? -4.489 8.370 17.652 1.00 66.19 204 ARG A N 1
ATOM 1695 C CA . ARG A 1 204 ? -4.695 9.747 18.083 1.00 66.19 204 ARG A CA 1
ATOM 1696 C C . ARG A 1 204 ? -5.113 9.675 19.547 1.00 66.19 204 ARG A C 1
ATOM 1698 O O . ARG A 1 204 ? -6.090 8.980 19.829 1.00 66.19 204 ARG A O 1
ATOM 1705 N N . PRO A 1 205 ? -4.410 10.343 20.477 1.00 58.47 205 PRO A N 1
ATOM 1706 C CA . PRO A 1 205 ? -4.979 10.541 21.796 1.00 58.47 205 PRO A CA 1
ATOM 1707 C C . PRO A 1 205 ? -6.292 11.295 21.578 1.00 58.47 205 PRO A C 1
ATOM 1709 O O . PRO A 1 205 ? -6.309 12.356 20.948 1.00 58.47 205 PRO A O 1
ATOM 1712 N N . GLY A 1 206 ? -7.404 10.686 21.985 1.00 59.88 206 GLY A N 1
ATOM 1713 C CA . GLY A 1 206 ? -8.703 11.343 21.952 1.00 59.88 206 GLY A CA 1
ATOM 1714 C C . GLY A 1 206 ? -8.709 12.585 22.844 1.00 59.88 206 GLY A C 1
ATOM 1715 O O . GLY A 1 206 ? -7.717 12.921 23.497 1.00 59.88 206 GLY A O 1
ATOM 1716 N N . ARG A 1 207 ? -9.853 13.270 22.905 1.00 55.31 207 ARG A N 1
ATOM 1717 C CA . ARG A 1 207 ? -10.061 14.312 23.915 1.00 55.31 207 ARG A CA 1
ATOM 1718 C C . ARG A 1 207 ? -9.805 13.697 25.302 1.00 55.31 207 ARG A C 1
ATOM 1720 O O . ARG A 1 207 ? -10.359 12.628 25.557 1.00 55.31 207 ARG A O 1
ATOM 1727 N N . PRO A 1 208 ? -8.993 14.317 26.177 1.00 55.94 208 PRO A N 1
ATOM 1728 C CA . PRO A 1 208 ? -8.836 13.825 27.539 1.00 55.94 208 PRO A CA 1
ATOM 1729 C C . PRO A 1 208 ? -10.214 13.766 28.199 1.00 55.94 208 PRO A C 1
ATOM 1731 O O . PRO A 1 208 ? -10.954 14.750 28.209 1.00 55.94 208 PRO A O 1
ATOM 1734 N N . ILE A 1 209 ? -10.576 12.579 28.672 1.00 55.78 209 ILE A N 1
ATOM 1735 C CA . ILE A 1 209 ? -11.838 12.327 29.355 1.00 55.78 209 ILE A CA 1
ATOM 1736 C C . ILE A 1 209 ? -11.627 12.753 30.807 1.00 55.78 209 ILE A C 1
ATOM 1738 O O . ILE A 1 209 ? -11.052 12.011 31.595 1.00 55.78 209 ILE A O 1
ATOM 1742 N N . THR A 1 210 ? -12.035 13.971 31.146 1.00 59.31 210 THR A N 1
ATOM 1743 C CA . THR A 1 210 ? -11.826 14.545 32.485 1.00 59.31 210 THR A CA 1
ATOM 1744 C C . THR A 1 210 ? -12.768 13.975 33.545 1.00 59.31 210 THR A C 1
ATOM 1746 O O . THR A 1 210 ? -12.452 14.056 34.721 1.00 59.31 210 THR A O 1
ATOM 1749 N N . GLU A 1 211 ? -13.896 13.376 33.148 1.00 61.84 211 GLU A N 1
ATOM 1750 C CA . GLU A 1 211 ? -14.941 12.915 34.081 1.00 61.84 211 GLU A CA 1
ATOM 1751 C C . GLU A 1 211 ? -14.937 11.397 34.342 1.00 61.84 211 GLU A C 1
ATOM 1753 O O . GLU A 1 211 ? -15.709 10.912 35.161 1.00 61.84 211 GLU A O 1
ATOM 1758 N N . THR A 1 212 ? -14.085 10.618 33.667 1.00 71.38 212 THR A N 1
ATOM 1759 C CA . THR A 1 212 ? -13.974 9.157 33.873 1.00 71.38 212 THR A CA 1
ATOM 1760 C C . THR A 1 212 ? -12.652 8.818 34.541 1.00 71.38 212 THR A C 1
ATOM 1762 O O . THR A 1 212 ? -11.830 8.074 34.007 1.00 71.38 212 THR A O 1
ATOM 1765 N N . THR A 1 213 ? -12.422 9.447 35.688 1.00 82.56 213 THR A N 1
ATOM 1766 C CA . THR A 1 213 ? -11.316 9.103 36.576 1.00 82.56 213 THR A CA 1
ATOM 1767 C C . THR A 1 213 ? -11.619 7.795 37.307 1.00 82.56 213 THR A C 1
ATOM 1769 O O . THR A 1 213 ? -12.771 7.355 37.369 1.00 82.56 213 THR A O 1
ATOM 1772 N N . SER A 1 214 ? -10.585 7.153 37.849 1.00 85.25 214 SER A N 1
ATOM 1773 C CA . SER A 1 214 ? -10.733 5.904 38.605 1.00 85.25 214 SER A CA 1
ATOM 1774 C C . SER A 1 214 ? -11.665 6.073 39.809 1.00 85.25 214 SER A C 1
ATOM 1776 O O . SER A 1 214 ? -12.454 5.179 40.099 1.00 85.25 214 SER A O 1
ATOM 1778 N N . GLU A 1 215 ? -11.632 7.243 40.448 1.00 88.38 215 GLU A N 1
ATOM 1779 C CA . GLU A 1 215 ? -12.461 7.598 41.601 1.00 88.38 215 GLU A CA 1
ATOM 1780 C C . GLU A 1 215 ? -13.951 7.638 41.234 1.00 88.38 215 GLU A C 1
ATOM 1782 O O . GLU A 1 215 ? -14.775 7.047 41.927 1.00 88.38 215 GLU A O 1
ATOM 1787 N N . ASN A 1 216 ? -14.303 8.257 40.101 1.00 89.31 216 ASN A N 1
ATOM 1788 C CA . ASN A 1 216 ? -15.692 8.335 39.640 1.00 89.31 216 ASN A CA 1
ATOM 1789 C C . ASN A 1 216 ? -16.238 6.955 39.241 1.00 89.31 216 ASN A C 1
ATOM 1791 O O . ASN A 1 216 ? -17.416 6.662 39.450 1.00 89.31 216 ASN A O 1
ATOM 1795 N N . ILE A 1 217 ? -15.386 6.089 38.677 1.00 91.00 217 ILE A N 1
ATOM 1796 C CA . ILE A 1 217 ? -15.754 4.702 38.356 1.00 91.00 217 ILE A CA 1
ATOM 1797 C C . ILE A 1 217 ? -16.053 3.923 39.641 1.00 91.00 217 ILE A C 1
ATOM 1799 O O . ILE A 1 217 ? -17.063 3.220 39.707 1.00 91.00 217 ILE A O 1
ATOM 1803 N N . GLU A 1 218 ? -15.201 4.055 40.659 1.00 92.88 218 GLU A N 1
ATOM 1804 C CA . GLU A 1 218 ? -15.388 3.395 41.953 1.00 92.88 218 GLU A CA 1
ATOM 1805 C C . GLU A 1 218 ? -16.649 3.899 42.663 1.00 92.88 218 GLU A C 1
ATOM 1807 O O . GLU A 1 218 ? -17.463 3.087 43.103 1.00 92.88 218 GLU A O 1
ATOM 1812 N N . GLN A 1 219 ? -16.870 5.216 42.696 1.00 93.00 219 GLN A N 1
ATOM 1813 C CA . GLN A 1 219 ? -18.054 5.822 43.305 1.00 93.00 219 GLN A CA 1
ATOM 1814 C C . GLN A 1 219 ? -19.352 5.291 42.679 1.00 93.00 219 GLN A C 1
ATOM 1816 O O . GLN A 1 219 ? -20.240 4.837 43.401 1.00 93.00 219 GLN A O 1
ATOM 1821 N N . ILE A 1 220 ? -19.456 5.276 41.345 1.00 92.69 220 ILE A N 1
ATOM 1822 C CA . ILE A 1 220 ? -20.629 4.722 40.648 1.00 92.69 220 ILE A CA 1
ATOM 1823 C C . ILE A 1 220 ? -20.773 3.218 40.918 1.00 92.69 220 ILE A C 1
ATOM 1825 O O . ILE A 1 220 ? -21.886 2.734 41.131 1.00 92.69 220 ILE A O 1
ATOM 1829 N N . GLY A 1 221 ? -19.664 2.474 40.952 1.00 92.44 221 GLY A N 1
ATOM 1830 C CA . GLY A 1 221 ? -19.669 1.049 41.282 1.00 92.44 221 GLY A CA 1
ATOM 1831 C C . GLY A 1 221 ? -20.209 0.762 42.686 1.00 92.44 221 GLY A C 1
ATOM 1832 O O . GLY A 1 221 ? -20.997 -0.169 42.861 1.00 92.44 221 GLY A O 1
ATOM 1833 N N . LEU A 1 222 ? -19.837 1.576 43.677 1.00 94.00 222 LEU A N 1
ATOM 1834 C CA . LEU A 1 222 ? -20.330 1.463 45.051 1.00 94.00 222 LEU A CA 1
ATOM 1835 C C . LEU A 1 222 ? -21.829 1.769 45.147 1.00 94.00 222 LEU A C 1
ATOM 1837 O O . LEU A 1 222 ? -22.561 0.982 45.746 1.00 94.00 222 LEU A O 1
ATOM 1841 N N . LEU A 1 223 ? -22.298 2.846 44.508 1.00 94.25 223 LEU A N 1
ATOM 1842 C CA . LEU A 1 223 ? -23.718 3.221 44.513 1.00 94.25 223 LEU A CA 1
ATOM 1843 C C . LEU A 1 223 ? -24.610 2.130 43.903 1.00 94.25 223 LEU A C 1
ATOM 1845 O O . LEU A 1 223 ? -25.659 1.801 44.454 1.00 94.25 223 LEU A O 1
ATOM 1849 N N . ILE A 1 224 ? -24.179 1.524 42.793 1.00 92.88 224 ILE A N 1
ATOM 1850 C CA . ILE A 1 224 ? -24.934 0.445 42.136 1.00 92.88 224 ILE A CA 1
ATOM 1851 C C . ILE A 1 224 ? -24.925 -0.842 42.970 1.00 92.88 224 ILE A C 1
ATOM 1853 O O . ILE A 1 224 ? -25.935 -1.546 43.007 1.00 92.88 224 ILE A O 1
ATOM 1857 N N . ASN A 1 225 ? -23.810 -1.163 43.632 1.00 92.81 225 ASN A N 1
ATOM 1858 C CA . ASN A 1 225 ? -23.723 -2.343 44.495 1.00 92.81 225 ASN A CA 1
ATOM 1859 C C . ASN A 1 225 ? -24.604 -2.221 45.744 1.00 92.81 225 ASN A C 1
ATOM 1861 O O . ASN A 1 225 ? -25.169 -3.224 46.175 1.00 92.81 225 ASN A O 1
ATOM 1865 N N . ASP A 1 226 ? -24.725 -1.019 46.309 1.00 93.06 226 ASP A N 1
ATOM 1866 C CA . ASP A 1 226 ? -25.604 -0.763 47.451 1.00 93.06 226 ASP A CA 1
ATOM 1867 C C . ASP A 1 226 ? -27.085 -0.799 47.041 1.00 93.06 226 ASP A C 1
ATOM 1869 O O . ASP A 1 226 ? -27.909 -1.452 47.681 1.00 93.06 226 ASP A O 1
ATOM 1873 N N . SER A 1 227 ? -27.421 -0.156 45.919 1.00 89.94 227 SER A N 1
ATOM 1874 C CA . SER A 1 227 ? -28.794 -0.055 45.424 1.00 89.94 227 SER A CA 1
ATOM 1875 C C . SER A 1 227 ? -28.871 -0.298 43.908 1.00 89.94 227 SER A C 1
ATOM 1877 O O . SER A 1 227 ? -28.827 0.645 43.114 1.00 89.94 227 SER A O 1
ATOM 1879 N N . PRO A 1 228 ? -29.100 -1.549 43.459 1.00 87.88 228 PRO A N 1
ATOM 1880 C CA . PRO A 1 228 ? -29.096 -1.906 42.033 1.00 87.88 228 PRO A CA 1
ATOM 1881 C C . PRO A 1 228 ? -30.299 -1.365 41.238 1.00 87.88 228 PRO A C 1
ATOM 1883 O O . PRO A 1 228 ? -30.407 -1.603 40.034 1.00 87.88 228 PRO A O 1
ATOM 1886 N N . TYR A 1 229 ? -31.222 -0.662 41.900 1.00 88.44 229 TYR A N 1
ATOM 1887 C CA . TYR A 1 229 ? -32.438 -0.096 41.310 1.00 88.44 229 TYR A CA 1
ATOM 1888 C C . TYR A 1 229 ? -32.339 1.406 41.015 1.00 88.44 229 TYR A C 1
ATOM 1890 O O . TYR A 1 229 ? -33.317 1.977 40.531 1.00 88.44 229 TYR A O 1
ATOM 1898 N N . LEU A 1 230 ? -31.198 2.040 41.308 1.00 91.00 230 LEU A N 1
ATOM 1899 C CA . LEU A 1 230 ? -30.998 3.468 41.067 1.00 91.00 230 LEU A CA 1
ATOM 1900 C C . LEU A 1 230 ? -31.161 3.816 39.581 1.00 91.00 230 LEU A C 1
ATOM 1902 O O . LEU A 1 230 ? -30.683 3.104 38.690 1.00 91.00 230 LEU A O 1
ATOM 1906 N N . THR A 1 231 ? -31.847 4.925 39.309 1.00 90.56 231 THR A N 1
ATOM 1907 C CA . THR A 1 231 ? -31.924 5.497 37.960 1.00 90.56 231 THR A CA 1
ATOM 1908 C C . THR A 1 231 ? -30.651 6.276 37.638 1.00 90.56 231 THR A C 1
ATOM 1910 O O . THR A 1 231 ? -29.898 6.659 38.529 1.00 90.56 231 THR A O 1
ATOM 1913 N N . ILE A 1 232 ? -30.404 6.530 36.348 1.00 90.69 232 ILE A N 1
ATOM 1914 C CA . ILE A 1 232 ? -29.272 7.377 35.945 1.00 90.69 232 ILE A CA 1
ATOM 1915 C C . ILE A 1 232 ? -29.441 8.787 36.527 1.00 90.69 232 ILE A C 1
ATOM 1917 O O . ILE A 1 232 ? -28.483 9.300 37.079 1.00 90.69 232 ILE A O 1
ATOM 1921 N N . GLU A 1 233 ? -30.656 9.342 36.523 1.00 92.31 233 GLU A N 1
ATOM 1922 C CA . GLU A 1 233 ? -30.968 10.645 37.138 1.00 92.31 233 GLU A CA 1
ATOM 1923 C C . GLU A 1 233 ? -30.595 10.689 38.632 1.00 92.31 233 GLU A C 1
ATOM 1925 O O . GLU A 1 233 ? -29.948 11.621 39.093 1.00 92.31 233 GLU A O 1
ATOM 1930 N N . GLN A 1 234 ? -30.900 9.632 39.392 1.00 92.19 234 GLN A N 1
ATOM 1931 C CA . GLN A 1 234 ? -30.516 9.551 40.807 1.00 92.19 234 GLN A CA 1
ATOM 1932 C C . GLN A 1 234 ? -29.001 9.435 41.017 1.00 92.19 234 GLN A C 1
ATOM 1934 O O . GLN A 1 234 ? -28.504 9.797 42.083 1.00 92.19 234 GLN A O 1
ATOM 1939 N N . LEU A 1 235 ? -28.273 8.884 40.042 1.00 92.00 235 LEU A N 1
ATOM 1940 C CA . LEU A 1 235 ? -26.812 8.843 40.057 1.00 92.00 235 LEU A CA 1
ATOM 1941 C C . LEU A 1 235 ? -26.219 10.204 39.670 1.00 92.00 235 LEU A C 1
ATOM 1943 O O . LEU A 1 235 ? -25.187 10.576 40.226 1.00 92.00 235 LEU A O 1
ATOM 1947 N N . GLU A 1 236 ? -26.862 10.954 38.771 1.00 93.19 236 GLU A N 1
ATOM 1948 C CA . GLU A 1 236 ? -26.489 12.339 38.447 1.00 93.19 236 GLU A CA 1
ATOM 1949 C C . GLU A 1 236 ? -26.558 13.207 39.704 1.00 93.19 236 GLU A C 1
ATOM 1951 O O . GLU A 1 236 ? -25.552 13.805 40.080 1.00 93.19 236 GLU A O 1
ATOM 1956 N N . ASP A 1 237 ? -27.681 13.157 40.426 1.00 91.88 237 ASP A N 1
ATOM 1957 C CA . ASP A 1 237 ? -27.897 13.926 41.660 1.00 91.88 237 ASP A CA 1
ATOM 1958 C C . ASP A 1 237 ? -26.881 13.604 42.777 1.00 91.88 237 ASP A C 1
ATOM 1960 O O . ASP A 1 237 ? -26.637 14.427 43.657 1.00 91.88 237 ASP A O 1
ATOM 1964 N N . GLN A 1 238 ? -26.301 12.397 42.781 1.00 90.44 238 GLN A N 1
ATOM 1965 C CA . GLN A 1 238 ? -25.366 11.941 43.821 1.00 90.44 238 GLN A CA 1
ATOM 1966 C C . GLN A 1 238 ? -23.890 12.119 43.462 1.00 90.44 238 GLN A C 1
ATOM 1968 O O . GLN A 1 238 ? -23.034 12.054 44.347 1.00 90.44 238 GLN A O 1
ATOM 1973 N N . THR A 1 239 ? -23.572 12.268 42.176 1.00 86.88 239 THR A N 1
ATOM 1974 C CA . THR A 1 239 ? -22.183 12.283 41.693 1.00 86.88 239 THR A CA 1
ATOM 1975 C C . THR A 1 239 ? -21.810 13.557 40.941 1.00 86.88 239 THR A C 1
ATOM 1977 O O . THR A 1 239 ? -20.634 13.734 40.634 1.00 86.88 239 THR A O 1
ATOM 1980 N N . ASP A 1 240 ? -22.777 14.439 40.652 1.00 85.50 240 ASP A N 1
ATOM 1981 C CA . ASP A 1 240 ? -22.624 15.635 39.805 1.00 85.50 240 ASP A CA 1
ATOM 1982 C C . ASP A 1 240 ? -21.999 15.325 38.424 1.00 85.50 240 ASP A C 1
ATOM 1984 O O . ASP A 1 240 ? -21.435 16.192 37.751 1.00 85.50 240 ASP A O 1
ATOM 1988 N N . LEU A 1 241 ? -22.089 14.068 37.977 1.00 88.88 241 LEU A N 1
ATOM 1989 C CA . LEU A 1 241 ? -21.627 13.625 36.666 1.00 88.88 241 LEU A CA 1
ATOM 1990 C C . LEU A 1 241 ? -22.750 13.746 35.646 1.00 88.88 241 LEU A C 1
ATOM 1992 O O . LEU A 1 241 ? -23.919 13.541 35.952 1.00 88.88 241 LEU A O 1
ATOM 1996 N N . SER A 1 242 ? -22.387 14.004 34.391 1.00 90.31 242 SER A N 1
ATOM 1997 C CA . SER A 1 242 ? -23.368 14.020 33.309 1.00 90.31 242 SER A CA 1
ATOM 1998 C C . SER A 1 242 ? -23.937 12.622 33.022 1.00 90.31 242 SER A C 1
ATOM 2000 O O . SER A 1 242 ? -23.209 11.622 33.063 1.00 90.31 242 SER A O 1
ATOM 2002 N N . HIS A 1 243 ? -25.206 12.553 32.598 1.00 92.56 243 HIS A N 1
ATOM 2003 C CA . HIS A 1 243 ? -25.883 11.332 32.139 1.00 92.56 243 HIS A CA 1
ATOM 2004 C C . HIS A 1 243 ? -25.004 10.483 31.211 1.00 92.56 243 HIS A C 1
ATOM 2006 O O . HIS A 1 243 ? -24.905 9.263 31.346 1.00 92.56 243 HIS A O 1
ATOM 2012 N N . GLY A 1 244 ? -24.358 11.129 30.233 1.00 90.25 244 GLY A N 1
ATOM 2013 C CA . GLY A 1 244 ? -23.499 10.462 29.254 1.00 90.25 244 GLY A CA 1
ATOM 2014 C C . GLY A 1 244 ? -22.255 9.833 29.883 1.00 90.25 244 GLY A C 1
ATOM 2015 O O . GLY A 1 244 ? -21.863 8.730 29.496 1.00 90.25 244 GLY A O 1
ATOM 2016 N N . THR A 1 245 ? -21.653 10.497 30.871 1.00 89.75 245 THR A N 1
ATOM 2017 C CA . THR A 1 245 ? -20.518 9.956 31.625 1.00 89.75 245 THR A CA 1
ATOM 2018 C C . THR A 1 245 ? -20.945 8.762 32.473 1.00 89.75 245 THR A C 1
ATOM 2020 O O . THR A 1 245 ? -20.300 7.719 32.386 1.00 89.75 245 THR A O 1
ATOM 2023 N N . ILE A 1 246 ? -22.055 8.855 33.210 1.00 91.75 246 ILE A N 1
ATOM 2024 C CA . ILE A 1 246 ? -22.571 7.743 34.028 1.00 91.75 246 ILE A CA 1
ATOM 2025 C C . ILE A 1 246 ? -22.917 6.539 33.151 1.00 91.75 246 ILE A C 1
ATOM 2027 O O . ILE A 1 246 ? -22.479 5.425 33.432 1.00 91.75 246 ILE A O 1
ATOM 2031 N N . HIS A 1 247 ? -23.634 6.752 32.044 1.00 91.81 247 HIS A N 1
ATOM 2032 C CA . HIS A 1 247 ? -23.986 5.677 31.118 1.00 91.81 247 HIS A CA 1
ATOM 2033 C C . HIS A 1 247 ? -22.746 4.945 30.592 1.00 91.81 247 HIS A C 1
ATOM 2035 O O . HIS A 1 247 ? -22.716 3.713 30.563 1.00 91.81 247 HIS A O 1
ATOM 2041 N N . ARG A 1 248 ? -21.704 5.697 30.226 1.00 90.50 248 ARG A N 1
ATOM 2042 C CA . ARG A 1 248 ? -20.427 5.154 29.757 1.00 90.50 248 ARG A CA 1
ATOM 2043 C C . ARG A 1 248 ? -19.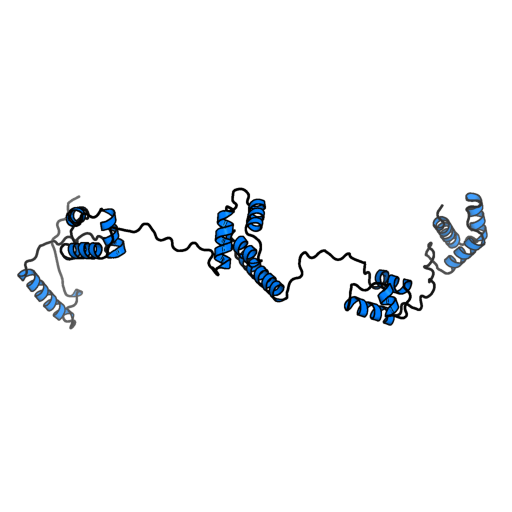668 4.411 30.853 1.00 90.50 248 ARG A C 1
ATOM 2045 O O . ARG A 1 248 ? -19.124 3.349 30.591 1.00 90.50 248 ARG A O 1
ATOM 2052 N N . ILE A 1 249 ? -19.658 4.918 32.086 1.00 91.94 249 ILE A N 1
ATOM 2053 C CA . ILE A 1 249 ? -19.060 4.208 33.226 1.00 91.94 249 ILE A CA 1
ATOM 2054 C C . ILE A 1 249 ? -19.762 2.862 33.441 1.00 91.94 249 ILE A C 1
ATOM 2056 O O . ILE A 1 249 ? -19.096 1.835 33.538 1.00 91.94 249 ILE A O 1
ATOM 2060 N N . ILE A 1 250 ? -21.096 2.840 33.442 1.00 91.94 250 ILE A N 1
ATOM 2061 C CA . ILE A 1 250 ? -21.883 1.614 33.638 1.00 91.94 250 ILE A CA 1
ATOM 2062 C C . ILE A 1 250 ? -21.606 0.590 32.528 1.00 91.94 250 ILE A C 1
ATOM 2064 O O . ILE A 1 250 ? -21.398 -0.587 32.820 1.00 91.94 250 ILE A O 1
ATOM 2068 N N . THR A 1 251 ? -21.599 1.028 31.269 1.00 92.00 251 THR A N 1
ATOM 2069 C CA . THR A 1 251 ? -21.512 0.136 30.101 1.00 92.00 251 THR A CA 1
ATOM 2070 C C . THR A 1 251 ? -20.081 -0.249 29.733 1.00 92.00 251 THR A C 1
ATOM 2072 O O . THR A 1 251 ? -19.801 -1.439 29.619 1.00 92.00 251 THR A O 1
ATOM 2075 N N . ASP A 1 252 ? -19.169 0.714 29.604 1.00 90.56 252 ASP A N 1
ATOM 2076 C CA . ASP A 1 252 ? -17.812 0.481 29.091 1.00 90.56 252 ASP A CA 1
ATOM 2077 C C . ASP A 1 252 ? -16.813 0.119 30.202 1.00 90.56 252 ASP A C 1
ATOM 2079 O O . ASP A 1 252 ? -15.881 -0.652 29.971 1.00 90.56 252 ASP A O 1
ATOM 2083 N N . HIS A 1 253 ? -16.982 0.669 31.412 1.00 90.88 253 HIS A N 1
ATOM 2084 C CA . HIS A 1 253 ? -16.019 0.486 32.507 1.00 90.88 253 HIS A CA 1
ATOM 2085 C C . HIS A 1 253 ? -16.445 -0.604 33.500 1.00 90.88 253 HIS A C 1
ATOM 2087 O O . HIS A 1 253 ? -15.636 -1.464 33.845 1.00 90.88 253 HIS A O 1
ATOM 2093 N N . LEU A 1 254 ? -17.711 -0.610 33.928 1.00 91.56 254 LEU A N 1
ATOM 2094 C CA . LEU A 1 254 ? -18.261 -1.615 34.847 1.00 91.56 254 LEU A CA 1
ATOM 2095 C C . LEU A 1 254 ? -18.851 -2.834 34.121 1.00 91.56 254 LEU A C 1
ATOM 2097 O O . LEU A 1 254 ? -19.087 -3.860 34.756 1.00 91.56 254 LEU A O 1
ATOM 2101 N N . ASN A 1 255 ? -19.058 -2.752 32.801 1.00 93.19 255 ASN A N 1
ATOM 2102 C CA . ASN A 1 255 ? -19.628 -3.825 31.975 1.00 93.19 255 ASN A CA 1
ATOM 2103 C C . ASN A 1 255 ? -20.995 -4.332 32.475 1.00 93.19 255 ASN A C 1
ATOM 2105 O O . ASN A 1 255 ? -21.315 -5.522 32.394 1.00 93.19 255 ASN A O 1
ATOM 2109 N N . LEU A 1 256 ? -21.821 -3.426 32.996 1.00 91.75 256 LEU A N 1
ATOM 2110 C CA . LEU A 1 256 ? -23.156 -3.722 33.503 1.00 91.75 256 LEU A CA 1
ATOM 2111 C C . LEU A 1 256 ? -24.226 -3.438 32.445 1.00 91.75 256 LEU A C 1
ATOM 2113 O O . LEU A 1 256 ? -24.096 -2.562 31.591 1.00 91.75 256 LEU A O 1
ATOM 2117 N N . ARG A 1 257 ? -25.337 -4.176 32.529 1.00 90.69 257 ARG A N 1
ATOM 2118 C CA . ARG A 1 257 ? -26.515 -3.992 31.670 1.00 90.69 257 ARG A CA 1
ATOM 2119 C C . ARG A 1 257 ? -27.786 -3.926 32.504 1.00 90.69 257 ARG A C 1
ATOM 2121 O O . ARG A 1 257 ? -27.932 -4.6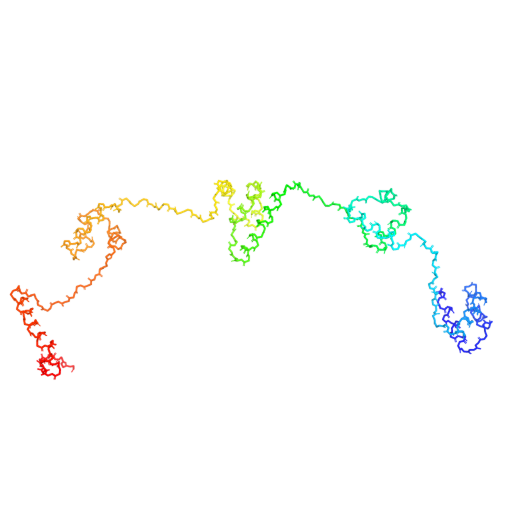68 33.473 1.00 90.69 257 ARG A O 1
ATOM 2128 N N . LYS A 1 258 ? -28.738 -3.094 32.082 1.00 89.62 258 LYS A N 1
ATOM 2129 C CA . LYS A 1 258 ? -30.059 -3.014 32.714 1.00 89.62 258 LYS A CA 1
ATOM 2130 C C . LYS A 1 258 ? -30.848 -4.297 32.450 1.00 89.62 258 LYS A C 1
ATOM 2132 O O . LYS A 1 258 ? -30.995 -4.715 31.303 1.00 89.62 258 LYS A O 1
ATOM 2137 N N . ILE A 1 259 ? -31.379 -4.897 33.510 1.00 89.38 259 ILE A N 1
ATOM 2138 C CA . ILE A 1 259 ? -32.261 -6.067 33.446 1.00 89.38 259 ILE A CA 1
ATOM 2139 C C . ILE A 1 259 ? -33.572 -5.702 34.141 1.00 89.38 259 ILE A C 1
ATOM 2141 O O . ILE A 1 259 ? -33.571 -5.066 35.191 1.00 89.38 259 ILE A O 1
ATOM 2145 N N . THR A 1 260 ? -34.703 -6.085 33.553 1.00 87.50 260 THR A N 1
ATOM 2146 C CA . THR A 1 260 ? -36.019 -5.901 34.174 1.00 87.50 260 THR A CA 1
ATOM 2147 C C . THR A 1 260 ? -36.200 -6.885 35.328 1.00 87.50 260 THR A C 1
ATOM 2149 O O . THR A 1 260 ? -36.009 -8.091 35.141 1.00 87.50 260 THR A O 1
ATOM 2152 N N . ALA A 1 261 ? -36.595 -6.386 36.502 1.00 85.44 261 ALA A N 1
ATOM 2153 C CA . ALA A 1 261 ? -36.920 -7.231 37.647 1.00 85.44 261 ALA A CA 1
ATOM 2154 C C . ALA A 1 261 ? -38.039 -8.228 37.293 1.00 85.44 261 ALA A C 1
ATOM 2156 O O . ALA A 1 261 ? -38.961 -7.911 36.538 1.00 85.44 261 ALA A O 1
ATOM 2157 N N . ARG A 1 262 ? -37.951 -9.451 37.827 1.00 88.31 262 ARG A N 1
ATOM 2158 C CA . ARG A 1 262 ? -39.006 -10.462 37.671 1.00 88.31 262 ARG A CA 1
ATOM 2159 C C . ARG A 1 262 ? -40.074 -10.241 38.733 1.00 88.31 262 ARG A C 1
ATOM 2161 O O . ARG A 1 262 ? -39.742 -10.005 39.890 1.00 88.31 262 ARG A O 1
ATOM 2168 N N . TYR A 1 263 ? -41.339 -10.360 38.341 1.00 88.19 263 TYR A N 1
ATOM 2169 C CA . TYR A 1 263 ? -42.444 -10.314 39.291 1.00 88.19 263 TYR A CA 1
ATOM 2170 C C . TYR A 1 263 ? -42.354 -11.497 40.263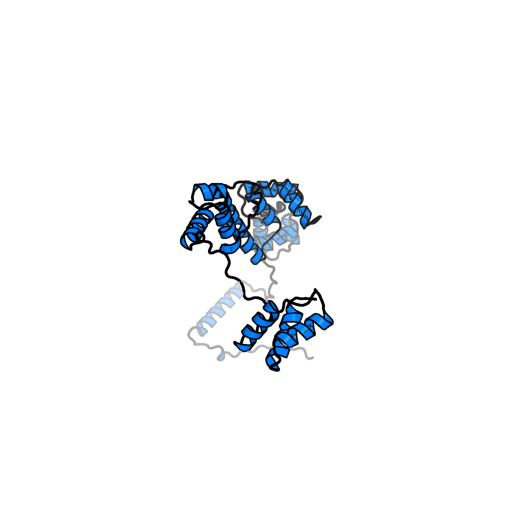 1.00 88.19 263 TY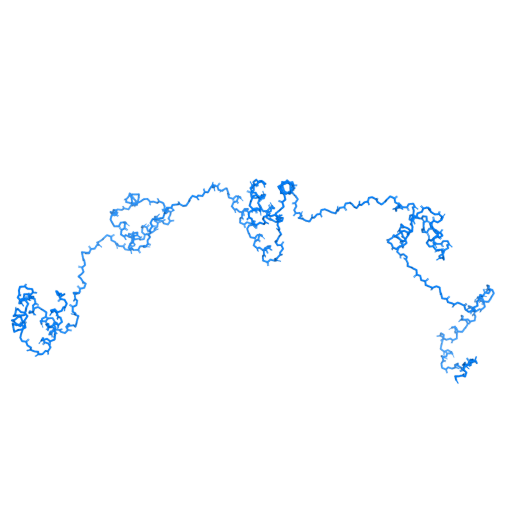R A C 1
ATOM 2172 O O . TYR A 1 263 ? -42.246 -12.650 39.840 1.00 88.19 263 TYR A O 1
ATOM 2180 N N . VAL A 1 264 ? -42.403 -11.200 41.559 1.00 86.75 264 VAL A N 1
ATOM 2181 C CA . VAL A 1 264 ? -42.485 -12.190 42.634 1.00 86.75 264 VAL A CA 1
ATOM 2182 C C . VAL A 1 264 ? -43.878 -12.070 43.239 1.00 86.75 264 VAL A C 1
ATOM 2184 O O . VAL A 1 264 ? -44.294 -10.989 43.636 1.00 86.75 264 VAL A O 1
ATOM 2187 N N . THR A 1 265 ? -44.615 -13.180 43.281 1.00 86.44 265 THR A N 1
ATOM 2188 C CA . THR A 1 265 ? -46.038 -13.204 43.661 1.00 86.44 265 THR A CA 1
ATOM 2189 C C . THR A 1 265 ? -46.297 -12.826 45.117 1.00 86.44 265 THR A C 1
ATOM 2191 O O . THR A 1 265 ? -47.399 -12.393 45.447 1.00 86.44 265 THR A O 1
ATOM 2194 N N . LYS A 1 266 ? -45.316 -13.018 46.005 1.00 88.31 266 LYS A N 1
ATOM 2195 C CA . LYS A 1 266 ? -45.458 -12.748 47.435 1.00 88.31 266 LYS A CA 1
ATOM 2196 C C . LYS A 1 266 ? -44.123 -12.413 48.087 1.00 88.31 266 LYS A C 1
ATOM 2198 O O . LYS A 1 266 ? -43.156 -13.160 47.928 1.00 88.31 266 LYS A O 1
ATOM 2203 N N . ASP A 1 267 ? -44.126 -11.379 48.920 1.00 90.81 267 ASP A N 1
ATOM 2204 C CA . ASP A 1 267 ? -43.032 -11.098 49.844 1.00 90.81 267 ASP A CA 1
ATOM 2205 C C . ASP A 1 267 ? -43.072 -12.089 51.007 1.00 90.81 267 ASP A C 1
ATOM 2207 O O . ASP A 1 267 ? -43.976 -12.086 51.847 1.00 90.81 267 ASP A O 1
ATOM 2211 N N . LEU A 1 268 ? -42.109 -13.009 51.016 1.00 92.12 268 LEU A N 1
ATOM 2212 C CA . LEU A 1 268 ? -42.013 -14.044 52.039 1.00 92.12 268 LEU A CA 1
ATOM 2213 C C . LEU A 1 268 ? -41.364 -13.493 53.313 1.00 92.12 268 LEU A C 1
ATOM 2215 O O . LEU A 1 268 ? -40.418 -12.708 53.247 1.00 92.12 268 LEU A O 1
ATOM 2219 N N . THR A 1 269 ? -41.811 -13.964 54.475 1.00 94.31 269 THR A N 1
ATOM 2220 C CA . THR A 1 269 ? -41.090 -13.756 55.741 1.00 94.31 269 THR A CA 1
ATOM 2221 C C . THR A 1 269 ? -39.887 -14.700 55.843 1.00 94.31 269 THR A C 1
ATOM 2223 O O . THR A 1 269 ? -39.832 -15.719 55.149 1.00 94.31 269 THR A O 1
ATOM 2226 N N . ASP A 1 270 ? -38.928 -14.420 56.730 1.00 94.62 270 ASP A N 1
ATOM 2227 C CA . ASP A 1 270 ? -37.773 -15.314 56.941 1.00 94.62 270 ASP A CA 1
ATOM 2228 C C . ASP A 1 270 ? -38.183 -16.717 57.387 1.00 94.62 270 ASP A C 1
ATOM 2230 O O . ASP A 1 270 ? -37.623 -17.714 56.924 1.00 94.62 270 ASP A O 1
ATOM 2234 N N . PHE A 1 271 ? -39.221 -16.804 58.221 1.00 94.81 271 PHE A N 1
ATOM 2235 C CA . PHE A 1 271 ? -39.811 -18.078 58.611 1.00 94.81 271 PHE A CA 1
ATOM 2236 C C . PHE A 1 271 ? -40.344 -18.844 57.390 1.00 94.81 271 PHE A C 1
ATOM 2238 O O . PHE A 1 271 ? -39.991 -20.002 57.186 1.00 94.81 271 PHE A O 1
ATOM 2245 N N . GLN A 1 272 ? -41.124 -18.187 56.522 1.00 93.69 272 GLN A N 1
ATOM 2246 C CA . GLN A 1 272 ? -41.654 -18.806 55.301 1.00 93.69 272 GLN A CA 1
ATOM 2247 C C . GLN A 1 272 ? -40.544 -19.229 54.331 1.00 93.69 272 GLN A C 1
ATOM 2249 O O . GLN A 1 272 ? -40.649 -20.289 53.714 1.00 93.69 272 GLN A O 1
ATOM 2254 N N . ARG A 1 273 ? -39.476 -18.431 54.187 1.00 94.38 273 ARG A N 1
ATOM 2255 C CA . ARG A 1 273 ? -38.299 -18.792 53.377 1.00 94.38 273 ARG A CA 1
ATOM 2256 C C . ARG A 1 273 ? -37.636 -20.060 53.906 1.00 94.38 273 ARG A C 1
ATOM 2258 O O . ARG A 1 273 ? -37.398 -20.990 53.139 1.00 94.38 273 ARG A O 1
ATOM 2265 N N . THR A 1 274 ? -37.375 -20.094 55.209 1.00 95.94 274 THR A N 1
ATOM 2266 C CA . THR A 1 274 ? -36.717 -21.221 55.880 1.00 95.94 274 THR A CA 1
ATOM 2267 C C . THR A 1 274 ? -37.541 -22.492 55.734 1.00 95.94 274 THR A C 1
ATOM 2269 O O . THR A 1 274 ? -37.015 -23.530 55.334 1.00 95.94 274 THR A O 1
ATOM 2272 N N . GLU A 1 275 ? -38.846 -22.389 55.967 1.00 96.75 275 GLU A N 1
ATOM 2273 C CA . GLU A 1 275 ? -39.755 -23.524 55.897 1.00 96.75 275 GLU A CA 1
ATOM 2274 C C . GLU A 1 275 ? -39.885 -24.078 54.475 1.00 96.75 275 GLU A C 1
ATOM 2276 O O . GLU A 1 275 ? -39.781 -25.285 54.265 1.00 96.75 275 GLU A O 1
ATOM 2281 N N . ARG A 1 276 ? -40.000 -23.207 53.465 1.00 95.88 276 ARG A N 1
ATOM 2282 C CA . ARG A 1 276 ? -40.009 -23.634 52.057 1.00 95.88 276 ARG A CA 1
ATOM 2283 C C . ARG A 1 276 ? -38.719 -24.355 51.673 1.00 95.88 276 ARG A C 1
ATOM 2285 O O . ARG A 1 276 ? -38.780 -25.387 51.016 1.00 95.88 276 ARG A O 1
ATOM 2292 N N . VAL A 1 277 ? -37.555 -23.846 52.089 1.00 96.69 277 VAL A N 1
ATOM 2293 C CA . VAL A 1 277 ? -36.265 -24.510 51.828 1.00 96.69 277 VAL A CA 1
ATOM 2294 C C . VAL A 1 277 ? -36.190 -25.864 52.534 1.00 96.69 277 VAL A C 1
ATOM 2296 O O . VAL A 1 277 ? -35.697 -26.820 51.934 1.00 96.69 277 VAL A O 1
ATOM 2299 N N . ARG A 1 278 ? -36.684 -25.968 53.774 1.00 97.38 278 ARG A N 1
ATOM 2300 C CA . ARG A 1 278 ? -36.761 -27.233 54.521 1.00 97.38 278 ARG A CA 1
ATOM 2301 C C . ARG A 1 278 ? -37.601 -28.264 53.764 1.00 97.38 278 ARG A C 1
ATOM 2303 O O . ARG A 1 278 ? -37.090 -29.341 53.470 1.00 97.38 278 ARG A O 1
ATOM 2310 N N . MET A 1 279 ? -38.823 -27.901 53.371 1.00 95.25 279 MET A N 1
ATOM 2311 C CA . MET A 1 279 ? -39.725 -28.775 52.610 1.00 95.25 279 MET A CA 1
ATOM 2312 C C . MET A 1 279 ? -39.108 -29.210 51.274 1.00 95.25 279 MET A C 1
ATOM 2314 O O . MET A 1 279 ? -39.066 -30.399 50.976 1.00 95.25 279 MET A O 1
ATOM 2318 N N . CYS A 1 280 ? -38.533 -28.277 50.504 1.00 95.00 280 CYS A N 1
ATOM 2319 C CA . CYS A 1 280 ? -37.879 -28.612 49.235 1.00 95.00 280 CYS A CA 1
ATOM 2320 C C . CYS A 1 280 ? -36.702 -29.582 49.412 1.00 95.00 280 CYS A C 1
ATOM 2322 O O . CYS A 1 280 ? -36.496 -30.452 48.568 1.00 95.00 280 CYS A O 1
ATOM 2324 N N . LYS A 1 281 ? -35.913 -29.447 50.487 1.00 95.25 281 LYS A N 1
ATOM 2325 C CA . LYS A 1 281 ? -34.814 -30.380 50.790 1.00 95.25 281 LYS A CA 1
ATOM 2326 C C . LYS A 1 281 ? -35.335 -31.772 51.145 1.00 95.25 281 LYS A C 1
ATOM 2328 O O . LYS A 1 281 ? -34.747 -32.757 50.707 1.00 95.25 281 LYS A O 1
ATOM 2333 N N . GLU A 1 282 ? -36.424 -31.854 51.904 1.00 93.69 282 GLU A N 1
ATOM 2334 C CA . GLU A 1 282 ? -37.076 -33.124 52.247 1.00 93.69 282 GLU A CA 1
ATOM 2335 C C . GLU A 1 282 ? -37.647 -33.821 51.016 1.00 93.69 282 GLU A C 1
ATOM 2337 O O . GLU A 1 282 ? -37.461 -35.026 50.853 1.00 93.69 282 GLU A O 1
ATOM 2342 N N . ASP A 1 283 ? -38.287 -33.074 50.120 1.00 90.88 283 ASP A N 1
ATOM 2343 C CA . ASP A 1 283 ? -38.800 -33.631 48.872 1.00 90.88 283 ASP A CA 1
ATOM 2344 C C . ASP A 1 283 ? -37.658 -34.068 47.952 1.00 90.88 283 ASP A C 1
ATOM 2346 O O . ASP A 1 283 ? -37.678 -35.188 47.441 1.00 90.88 283 ASP A O 1
ATOM 2350 N N . LEU A 1 284 ? -36.597 -33.261 47.820 1.00 91.81 284 LEU A N 1
ATOM 2351 C CA . LEU A 1 284 ? -35.407 -33.631 47.049 1.00 91.81 284 LEU A CA 1
ATOM 2352 C C . LEU A 1 284 ? -34.765 -34.929 47.566 1.00 91.81 284 LEU A C 1
ATOM 2354 O O . LEU A 1 284 ? -34.373 -35.777 46.764 1.00 91.81 284 LEU A O 1
ATOM 2358 N N . ALA A 1 285 ? -34.705 -35.122 48.886 1.00 92.31 285 ALA A N 1
ATOM 2359 C CA . ALA A 1 285 ? -34.174 -36.337 49.502 1.00 92.31 285 ALA A CA 1
ATOM 2360 C C . ALA A 1 285 ? -35.017 -37.592 49.207 1.00 92.31 285 ALA A C 1
ATOM 2362 O O . ALA A 1 285 ? -34.482 -38.696 49.251 1.00 92.31 285 ALA A O 1
ATOM 2363 N N . LYS A 1 286 ? -36.306 -37.451 48.871 1.00 87.12 286 LYS A N 1
ATOM 2364 C CA . LYS A 1 286 ? -37.160 -38.569 48.423 1.00 87.12 286 LYS A CA 1
ATOM 2365 C C . LYS A 1 286 ? -36.949 -38.898 46.942 1.00 87.12 286 LYS A C 1
ATOM 2367 O O . LYS A 1 286 ? -37.054 -40.061 46.556 1.00 87.12 286 LYS A O 1
ATOM 2372 N N . PHE A 1 287 ? -36.617 -37.901 46.120 1.00 86.75 287 PHE A N 1
ATOM 2373 C CA . PHE A 1 287 ? -36.306 -38.097 44.699 1.00 86.75 287 PHE A CA 1
ATOM 2374 C C . PHE A 1 287 ? -34.916 -38.704 44.463 1.00 86.75 287 PHE A C 1
ATOM 2376 O O . PHE A 1 287 ? -34.766 -39.547 43.583 1.00 86.75 287 PHE A O 1
ATOM 2383 N N . GLN A 1 288 ? -33.902 -38.317 45.246 1.00 86.12 288 GLN A N 1
ATOM 2384 C CA . GLN A 1 288 ? -32.517 -38.788 45.078 1.00 86.12 288 GLN A CA 1
ATOM 2385 C C . GLN A 1 288 ? -32.337 -40.323 45.086 1.00 86.12 288 GLN A C 1
ATOM 2387 O O . GLN A 1 288 ? -31.665 -40.829 44.189 1.00 86.12 288 GLN A O 1
ATOM 2392 N N . PRO A 1 289 ? -32.920 -41.088 46.030 1.00 86.88 289 PRO A N 1
ATOM 2393 C CA . PRO A 1 289 ? -32.842 -42.550 46.026 1.00 86.88 289 PRO A CA 1
ATOM 2394 C C . PRO A 1 289 ? -33.819 -43.216 45.039 1.00 86.88 289 PRO A C 1
ATOM 2396 O O . PRO A 1 289 ? -33.860 -44.441 44.966 1.00 86.88 289 PRO A O 1
ATOM 2399 N N . GLY A 1 290 ? -34.622 -42.443 44.296 1.00 80.31 290 GLY A N 1
ATOM 2400 C CA . GLY A 1 290 ? -35.650 -42.961 43.387 1.00 80.31 290 GLY A CA 1
ATOM 2401 C C . GLY A 1 290 ? -36.938 -43.419 44.078 1.00 80.31 290 GLY A C 1
ATOM 2402 O O . GLY A 1 290 ? -37.780 -44.036 43.430 1.00 80.31 290 GLY A O 1
ATOM 2403 N N . THR A 1 291 ? -37.107 -43.117 45.372 1.00 80.69 291 THR A N 1
ATOM 2404 C CA . THR A 1 291 ? -38.319 -43.444 46.143 1.00 80.69 291 THR A CA 1
ATOM 2405 C C . THR A 1 291 ? -39.549 -42.727 45.590 1.00 80.69 291 THR A C 1
ATOM 2407 O O . THR A 1 291 ? -40.636 -43.298 45.578 1.00 80.69 291 THR A O 1
ATOM 2410 N N . TRP A 1 292 ? -39.382 -41.490 45.117 1.00 84.81 292 TRP A N 1
ATOM 2411 C CA . TRP A 1 292 ? -40.386 -40.753 44.352 1.00 84.81 292 TRP A CA 1
ATOM 2412 C C . TRP A 1 292 ? -39.917 -40.533 42.917 1.00 84.81 292 TRP A C 1
ATOM 2414 O O . TRP A 1 292 ? -38.757 -40.189 42.678 1.00 84.81 292 TRP A O 1
ATOM 2424 N N . ARG A 1 293 ? -40.838 -40.669 41.960 1.00 85.81 293 ARG A N 1
ATOM 2425 C CA . ARG A 1 293 ? -40.663 -40.222 40.573 1.00 85.81 293 ARG A CA 1
ATOM 2426 C C . ARG A 1 293 ? -41.722 -39.179 40.256 1.00 85.81 293 ARG A C 1
ATOM 2428 O O . ARG A 1 293 ? -42.802 -39.175 40.839 1.00 85.81 293 ARG A O 1
ATOM 2435 N N . LEU A 1 294 ? -41.428 -38.292 39.306 1.00 84.88 294 LEU A N 1
ATOM 2436 C CA . LEU A 1 294 ? -42.334 -37.186 38.978 1.00 84.88 294 LEU A CA 1
ATOM 2437 C C . LEU A 1 294 ? -43.699 -37.691 38.468 1.00 84.88 294 LEU A C 1
ATOM 2439 O O . LEU A 1 294 ? -44.710 -37.035 38.676 1.00 84.88 294 LEU A O 1
ATOM 2443 N N . CYS A 1 295 ? -43.725 -38.879 37.854 1.00 86.62 295 CYS A N 1
ATOM 2444 C CA . CYS A 1 295 ? -44.940 -39.550 37.389 1.00 86.62 295 CYS A CA 1
ATOM 2445 C C . CYS A 1 295 ? -45.797 -40.178 38.502 1.00 86.62 295 CYS A C 1
ATOM 2447 O O . CYS A 1 295 ? -46.922 -40.580 38.221 1.00 86.62 295 CYS A O 1
ATOM 2449 N N . ASP A 1 296 ? -45.297 -40.257 39.738 1.00 86.62 296 ASP A N 1
ATOM 2450 C CA . ASP A 1 296 ? -46.037 -40.809 40.879 1.00 86.62 296 ASP A CA 1
ATOM 2451 C C . ASP A 1 296 ? -46.826 -39.717 41.640 1.00 86.62 296 ASP A C 1
ATOM 2453 O O . ASP A 1 296 ? -47.583 -40.024 42.560 1.00 86.62 296 ASP A O 1
ATOM 2457 N N . ILE A 1 297 ? -46.665 -38.439 41.266 1.00 87.06 297 ILE A N 1
ATOM 2458 C CA . ILE A 1 297 ? -47.300 -37.290 41.923 1.00 87.06 297 ILE A CA 1
ATOM 2459 C C . ILE A 1 297 ? -48.411 -36.735 41.031 1.00 87.06 297 ILE A C 1
ATOM 2461 O O . ILE A 1 297 ? -48.165 -36.296 39.910 1.00 87.06 297 ILE A O 1
ATOM 2465 N N . ILE A 1 298 ? -49.634 -36.699 41.562 1.00 86.62 298 ILE A N 1
ATOM 2466 C CA . ILE A 1 298 ? -50.771 -36.023 40.934 1.00 86.62 298 ILE A CA 1
ATOM 2467 C C . ILE A 1 298 ? -50.982 -34.697 41.661 1.00 86.62 298 ILE A C 1
ATOM 2469 O O . ILE A 1 298 ? -51.219 -34.682 42.869 1.00 86.62 298 ILE A O 1
ATOM 2473 N N . THR A 1 299 ? -50.901 -33.589 40.930 1.00 89.44 299 THR A N 1
ATOM 2474 C CA . THR A 1 299 ? -51.243 -32.254 41.431 1.00 89.44 299 THR A CA 1
ATOM 2475 C C . THR A 1 299 ? -52.487 -31.732 40.718 1.00 89.44 299 THR A C 1
ATOM 2477 O O . THR A 1 299 ? -52.806 -32.146 39.604 1.00 89.44 299 THR A O 1
ATOM 2480 N N . GLY A 1 300 ? -53.209 -30.826 41.369 1.00 91.25 300 GLY A N 1
ATOM 2481 C CA . GLY A 1 300 ? -54.339 -30.117 40.782 1.00 91.25 300 GLY A CA 1
ATOM 2482 C C . GLY A 1 300 ? -54.388 -28.700 41.334 1.00 91.25 300 GLY A C 1
ATOM 2483 O O . GLY A 1 300 ? -54.158 -28.502 42.525 1.00 91.25 300 GLY A O 1
ATOM 2484 N N . GLU A 1 301 ? -54.669 -27.732 40.467 1.00 92.75 301 GLU A N 1
ATOM 2485 C CA . GLU A 1 301 ? -54.914 -26.338 40.836 1.00 92.75 301 GLU A CA 1
ATOM 2486 C C . GLU A 1 301 ? -56.173 -25.839 40.124 1.00 92.75 301 GLU A C 1
ATOM 2488 O O . GLU A 1 301 ? -56.478 -26.253 39.003 1.00 92.75 301 GLU A O 1
ATOM 2493 N N . GLU A 1 302 ? -56.909 -24.947 40.780 1.00 92.88 302 GLU A N 1
ATOM 2494 C CA . GLU A 1 302 ? -58.093 -24.308 40.214 1.00 92.88 302 GLU A CA 1
ATOM 2495 C C . GLU A 1 302 ? -57.699 -22.952 39.622 1.00 92.88 302 GLU A C 1
ATOM 2497 O O . GLU A 1 302 ? -57.174 -22.083 40.319 1.00 92.88 302 GLU A O 1
ATOM 2502 N N . LEU A 1 303 ? -57.951 -22.766 38.325 1.00 87.12 303 LEU A N 1
ATOM 2503 C CA . LEU A 1 303 ? -57.674 -21.521 37.611 1.00 87.12 303 LEU A CA 1
ATOM 2504 C C . LEU A 1 303 ? -58.972 -20.938 37.056 1.00 87.12 303 LEU A C 1
ATOM 2506 O O . LEU A 1 303 ? -59.780 -21.639 36.446 1.00 87.12 303 LEU A O 1
ATOM 2510 N N . TRP A 1 304 ? -59.153 -19.631 37.236 1.00 88.81 304 TRP A N 1
ATOM 2511 C CA . TRP A 1 304 ? -60.253 -18.897 36.621 1.00 88.81 304 TRP A CA 1
ATOM 2512 C C . TRP A 1 304 ? -59.908 -18.559 35.171 1.00 88.81 304 TRP A C 1
ATOM 2514 O O . TRP A 1 304 ? -58.877 -17.946 34.899 1.00 88.81 304 TRP A O 1
ATOM 2524 N N . PHE A 1 305 ? -60.800 -18.906 34.245 1.00 85.50 305 PHE A N 1
ATOM 2525 C CA . PHE A 1 305 ? -60.728 -18.479 32.849 1.00 85.50 305 PHE A CA 1
ATOM 2526 C C . PHE A 1 305 ? -61.857 -17.491 32.567 1.00 85.50 305 PHE A C 1
ATOM 2528 O O . PHE A 1 305 ? -63.005 -17.722 32.953 1.00 85.50 305 PHE A O 1
ATOM 2535 N N . PHE A 1 306 ? -61.545 -16.390 31.882 1.00 83.75 306 PHE A N 1
ATOM 2536 C CA . PHE A 1 306 ? -62.580 -15.484 31.393 1.00 83.75 306 PHE A CA 1
ATOM 2537 C C . PHE A 1 306 ? -63.445 -16.213 30.357 1.00 83.75 306 PHE A C 1
ATOM 2539 O O . PHE A 1 306 ? -62.922 -16.849 29.442 1.00 83.75 306 PHE A O 1
ATOM 2546 N N . ARG A 1 307 ? -64.774 -16.121 30.491 1.00 74.81 307 ARG A N 1
ATOM 2547 C CA . ARG A 1 307 ? -65.697 -16.510 29.418 1.00 74.81 307 ARG A CA 1
ATOM 2548 C C . ARG A 1 307 ? -65.607 -15.446 28.323 1.00 74.81 307 ARG A C 1
ATOM 2550 O O . ARG A 1 307 ? -65.982 -14.304 28.577 1.00 74.81 307 ARG A O 1
ATOM 2557 N N . GLY A 1 308 ? -65.044 -15.826 27.177 1.00 65.62 308 GLY A N 1
ATOM 2558 C CA . GLY A 1 308 ? -65.076 -15.030 25.947 1.00 65.62 308 GLY A CA 1
ATOM 2559 C C . GLY A 1 308 ? -66.464 -14.968 25.331 1.00 65.62 308 GLY A C 1
ATOM 2560 O O . GLY A 1 308 ? -67.285 -15.866 25.638 1.00 65.62 308 GLY A O 1
#

pLDDT: mean 84.71, std 9.34, range [53.41, 97.38]

Organism: NCBI:txid392033